Protein AF-A0A443RSX3-F1 (afdb_monomer_lite)

Radius of gyration: 21.15 Å; chains: 1; bounding box: 53×52×60 Å

Sequence (228 aa):
SECESEIKCILSKYRTADGSCNNLHNPRWGKSMECLNRLQKAVYADGYKLPKVAKSRRTLPNVRLISNRLHFQINKYSHVSHMLMQWGQFLDHDISHTPAAQLTGGVIDCCNETNDECYAITIASDDPFYSNFSRKCMTFVRSAPCLTCSMKREQINILTAFIDASNVYGSSENETYVLRKFDGTGMLRSQNNSLLPESIDPENDQCSDLNQNIICFAAGDFRVNVLP

Organism: NCBI:txid299467

Structure (mmCIF, N/CA/C/O backbone):
data_AF-A0A443RSX3-F1
#
_entry.id   AF-A0A443RSX3-F1
#
loop_
_atom_site.group_PDB
_atom_site.id
_atom_site.type_symbol
_atom_site.label_atom_id
_atom_site.label_alt_id
_atom_site.label_comp_id
_atom_site.label_asym_id
_atom_site.label_entity_id
_atom_site.label_seq_id
_atom_site.pdbx_PDB_ins_code
_atom_site.Cartn_x
_atom_site.Cartn_y
_atom_site.Cartn_z
_atom_site.occupancy
_atom_site.B_iso_or_equiv
_atom_site.auth_seq_id
_atom_site.auth_comp_id
_atom_site.auth_asym_id
_atom_site.auth_atom_id
_atom_site.pdbx_PDB_model_num
ATOM 1 N N . SER A 1 1 ? -16.428 22.914 -14.705 1.00 39.22 1 SER A N 1
ATOM 2 C CA . SER A 1 1 ? -15.532 23.126 -13.553 1.00 39.22 1 SER A CA 1
ATOM 3 C C . SER A 1 1 ? -14.573 21.953 -13.503 1.00 39.22 1 SER A C 1
ATOM 5 O O . SER A 1 1 ? -14.841 20.968 -12.826 1.00 39.22 1 SER A O 1
ATOM 7 N N . GLU A 1 2 ? -13.535 22.011 -14.335 1.00 49.91 2 GLU A N 1
ATOM 8 C CA . GLU A 1 2 ? -12.544 20.942 -14.477 1.00 49.91 2 GLU A CA 1
ATOM 9 C C . GLU A 1 2 ? -11.581 20.986 -13.300 1.00 49.91 2 GLU A C 1
ATOM 11 O O . GLU A 1 2 ? -10.897 21.973 -13.055 1.00 49.91 2 GLU A O 1
ATOM 16 N N . CYS A 1 3 ? -11.604 19.912 -12.535 1.00 65.00 3 CYS A N 1
ATOM 17 C CA . CYS A 1 3 ? -10.761 19.672 -11.372 1.00 65.00 3 CYS A CA 1
ATOM 18 C C . CYS A 1 3 ? -9.601 18.730 -11.734 1.00 65.00 3 CYS A C 1
ATOM 20 O O . CYS A 1 3 ? -8.717 18.469 -10.928 1.00 65.00 3 CYS A O 1
ATOM 22 N N . GLU A 1 4 ? -9.613 18.229 -12.969 1.00 71.38 4 GLU A N 1
ATOM 23 C CA . GLU A 1 4 ? -8.678 17.260 -13.506 1.00 71.38 4 GLU A CA 1
ATOM 24 C C . GLU A 1 4 ? -8.177 17.765 -14.852 1.00 71.38 4 GLU A C 1
ATOM 26 O O . GLU A 1 4 ? -8.946 18.279 -15.664 1.00 71.38 4 GLU A O 1
ATOM 31 N N . SER A 1 5 ? -6.877 17.614 -15.087 1.00 77.75 5 SER A N 1
ATOM 32 C CA . SER A 1 5 ? -6.275 17.927 -16.376 1.00 77.75 5 SER A CA 1
ATOM 33 C C . SER A 1 5 ? -6.728 16.937 -17.449 1.00 77.75 5 SER A C 1
ATOM 35 O O . SER A 1 5 ? -6.870 15.736 -17.189 1.00 77.75 5 SER A O 1
ATOM 37 N N . GLU A 1 6 ? -6.909 17.439 -18.668 1.00 85.00 6 GLU A N 1
ATOM 38 C CA . GLU A 1 6 ? -7.141 16.612 -19.850 1.00 85.00 6 GLU A CA 1
ATOM 39 C C . GLU A 1 6 ? -5.921 15.706 -20.110 1.00 85.00 6 GLU A C 1
ATOM 41 O O . GLU A 1 6 ? -4.779 16.175 -20.131 1.00 85.00 6 GLU A O 1
ATOM 46 N N . ILE A 1 7 ? -6.154 14.406 -20.324 1.00 91.88 7 ILE A N 1
ATOM 47 C CA . ILE A 1 7 ? -5.113 13.441 -20.706 1.00 91.88 7 ILE A CA 1
ATOM 48 C C . ILE A 1 7 ? -5.217 13.183 -22.206 1.00 91.88 7 ILE A C 1
ATOM 50 O O . ILE A 1 7 ? -6.221 12.661 -22.690 1.00 91.88 7 ILE A O 1
ATOM 54 N N . LYS A 1 8 ? -4.151 13.507 -22.943 1.00 92.50 8 LYS A N 1
ATOM 55 C CA . LYS A 1 8 ? -4.041 13.198 -24.371 1.00 92.50 8 LYS A CA 1
ATOM 56 C C . LYS A 1 8 ? -3.382 11.842 -24.563 1.00 92.50 8 LYS A C 1
ATOM 58 O O . LYS A 1 8 ? -2.216 11.664 -24.223 1.00 92.50 8 LYS A O 1
ATOM 63 N N . CYS A 1 9 ? -4.122 10.909 -25.150 1.00 95.19 9 CYS A N 1
ATOM 64 C CA . CYS A 1 9 ? -3.620 9.570 -25.415 1.00 95.19 9 CYS A CA 1
ATOM 65 C C . CYS A 1 9 ? -2.887 9.486 -26.748 1.00 95.19 9 CYS A C 1
ATOM 67 O O . CYS A 1 9 ? -3.409 9.875 -27.792 1.00 95.19 9 CYS A O 1
ATOM 69 N N . ILE A 1 10 ? -1.681 8.927 -26.701 1.00 92.19 10 ILE A N 1
ATOM 70 C CA . ILE A 1 10 ? -0.883 8.594 -27.878 1.00 92.19 10 ILE A CA 1
ATOM 71 C C . ILE A 1 10 ? -0.982 7.086 -28.080 1.00 92.19 10 ILE A C 1
ATOM 73 O O . ILE A 1 10 ? -0.754 6.312 -27.151 1.00 92.19 10 ILE A O 1
ATOM 77 N N . LEU A 1 11 ? -1.323 6.661 -29.297 1.00 90.00 11 LEU A N 1
ATOM 78 C CA . LEU A 1 11 ? -1.348 5.242 -29.634 1.00 90.00 11 LEU A CA 1
ATOM 79 C C . LEU A 1 11 ? 0.071 4.672 -29.544 1.00 90.00 11 LEU A C 1
ATOM 81 O O . LEU A 1 11 ? 0.979 5.105 -30.250 1.00 90.00 11 LEU A O 1
ATOM 85 N N . SER A 1 12 ? 0.238 3.681 -28.677 1.00 93.50 12 SER A N 1
ATOM 86 C CA . SER A 1 12 ? 1.486 2.959 -28.457 1.00 93.50 12 SER A CA 1
ATOM 87 C C . SER A 1 12 ? 1.206 1.462 -28.431 1.00 93.50 12 SER A C 1
ATOM 89 O O . SER A 1 12 ? 0.104 1.022 -28.109 1.00 93.50 12 SER A O 1
ATOM 91 N N . LYS A 1 13 ? 2.224 0.665 -28.763 1.00 95.88 13 LYS A N 1
ATOM 92 C CA . LYS A 1 13 ? 2.171 -0.794 -28.614 1.00 95.88 13 LYS A CA 1
ATOM 93 C C . LYS A 1 13 ? 2.191 -1.222 -27.140 1.00 95.88 13 LYS A C 1
ATOM 95 O O . LYS A 1 13 ? 1.709 -2.304 -26.818 1.00 95.88 13 LYS A O 1
ATOM 100 N N . TYR A 1 14 ? 2.787 -0.407 -26.272 1.00 96.12 14 TYR A N 1
ATOM 101 C CA . TYR A 1 14 ? 3.043 -0.739 -24.872 1.00 96.12 14 TYR A CA 1
ATOM 102 C C . TYR A 1 14 ? 2.188 0.110 -23.932 1.00 96.12 14 TYR A C 1
ATOM 104 O O . TYR A 1 14 ? 1.775 1.214 -24.286 1.00 96.12 14 TYR A O 1
ATOM 112 N N . ARG A 1 15 ? 1.942 -0.430 -22.735 1.00 96.81 15 ARG A N 1
ATOM 113 C CA . ARG A 1 15 ? 1.246 0.257 -21.639 1.00 96.81 15 ARG A CA 1
ATOM 114 C C . ARG A 1 15 ? 2.092 1.433 -21.142 1.00 96.81 15 ARG A C 1
ATOM 116 O O . ARG A 1 15 ? 3.318 1.370 -21.224 1.00 96.81 15 ARG A O 1
ATOM 123 N N . THR A 1 16 ? 1.448 2.476 -20.628 1.00 97.62 16 THR A N 1
ATOM 124 C CA . THR A 1 16 ? 2.140 3.509 -19.845 1.00 97.62 16 THR A CA 1
ATOM 125 C C . THR A 1 16 ? 2.458 2.964 -18.454 1.00 97.62 16 THR A C 1
ATOM 127 O O . THR A 1 16 ? 1.748 2.081 -17.968 1.00 97.62 16 THR A O 1
ATOM 130 N N . ALA A 1 17 ? 3.501 3.486 -17.804 1.00 97.88 17 ALA A N 1
ATOM 131 C CA . ALA A 1 17 ? 3.880 3.037 -16.461 1.00 97.88 17 ALA A CA 1
ATOM 132 C C . ALA A 1 17 ? 2.796 3.327 -15.407 1.00 97.88 17 ALA A C 1
ATOM 134 O O . ALA A 1 17 ? 2.644 2.596 -14.439 1.00 97.88 17 ALA A O 1
ATOM 135 N N . ASP A 1 18 ? 2.019 4.391 -15.608 1.00 97.69 18 ASP A N 1
ATOM 136 C CA . ASP A 1 18 ? 0.961 4.813 -14.691 1.00 97.69 18 ASP A CA 1
ATOM 137 C C . ASP A 1 18 ? -0.419 4.224 -15.009 1.00 97.69 18 ASP A C 1
ATOM 139 O O . ASP A 1 18 ? -1.395 4.580 -14.356 1.00 97.69 18 ASP A O 1
ATOM 143 N N . GLY A 1 19 ? -0.541 3.372 -16.032 1.00 97.62 19 GLY A N 1
ATOM 144 C CA . GLY A 1 19 ? -1.810 2.777 -16.460 1.00 97.62 19 GLY A CA 1
ATOM 145 C C . GLY A 1 19 ? -2.773 3.723 -17.196 1.00 97.62 19 GLY A C 1
ATOM 146 O O . GLY A 1 19 ? -3.863 3.296 -17.589 1.00 97.62 19 GLY A O 1
ATOM 147 N N . SER A 1 20 ? -2.407 4.991 -17.415 1.00 96.94 20 SER A N 1
ATOM 148 C CA . SER A 1 20 ? -3.214 5.919 -18.209 1.00 96.94 20 SER A CA 1
ATOM 149 C C . SER A 1 20 ? -3.424 5.436 -19.652 1.00 96.94 20 SER A C 1
ATOM 151 O O . SER A 1 20 ? -2.681 4.623 -20.201 1.00 96.94 20 SER A O 1
ATOM 153 N N . CYS A 1 21 ? -4.492 5.918 -20.290 1.00 96.75 21 CYS A N 1
ATOM 154 C CA . CYS A 1 21 ? -4.808 5.630 -21.694 1.00 96.75 21 CYS A CA 1
ATOM 155 C C . CYS A 1 21 ? -5.054 4.151 -22.046 1.00 96.75 21 CYS A C 1
ATOM 157 O O . CYS A 1 21 ? -5.196 3.824 -23.224 1.00 96.75 21 CYS A O 1
ATOM 159 N N . ASN A 1 22 ? -5.199 3.266 -21.054 1.00 96.88 22 ASN A N 1
ATOM 160 C CA . ASN A 1 22 ? -5.676 1.898 -21.267 1.00 96.88 22 ASN A CA 1
ATOM 161 C C . ASN A 1 22 ? -7.108 1.898 -21.838 1.00 96.88 22 ASN A C 1
ATOM 163 O O . ASN A 1 22 ? -7.409 1.196 -22.803 1.00 96.88 22 ASN A O 1
ATOM 167 N N . ASN A 1 23 ? -7.971 2.769 -21.303 1.00 96.12 23 ASN A N 1
ATOM 168 C CA . ASN A 1 23 ? -9.272 3.079 -21.884 1.00 96.12 23 ASN A CA 1
ATOM 169 C C . ASN A 1 23 ? -9.215 4.426 -22.622 1.00 96.12 23 ASN A C 1
ATOM 171 O O . ASN A 1 23 ? -9.138 5.476 -21.995 1.00 96.12 23 ASN A O 1
ATOM 175 N N . LEU A 1 24 ? -9.304 4.405 -23.955 1.00 94.00 24 LEU A N 1
ATOM 176 C CA . LEU A 1 24 ? -9.188 5.613 -24.787 1.00 94.00 24 LEU A CA 1
ATOM 177 C C . LEU A 1 24 ? -10.330 6.625 -24.590 1.00 94.00 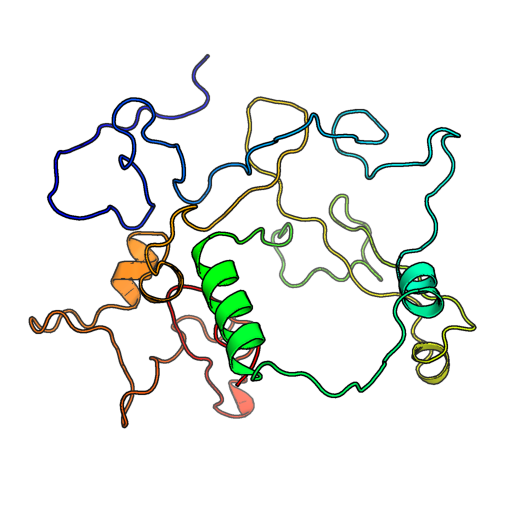24 LEU A C 1
ATOM 179 O O . LEU A 1 24 ? -10.148 7.804 -24.869 1.00 94.00 24 LEU A O 1
ATOM 183 N N . HIS A 1 25 ? -11.497 6.174 -24.119 1.00 93.62 25 HIS A N 1
ATOM 184 C CA . HIS A 1 25 ? -12.636 7.053 -23.833 1.00 93.62 25 HIS A CA 1
ATOM 185 C C . HIS A 1 25 ? -12.560 7.644 -22.423 1.00 93.62 25 HIS A C 1
ATOM 187 O O . HIS A 1 25 ? -13.047 8.744 -22.193 1.00 93.62 25 HIS A O 1
ATOM 193 N N . ASN A 1 26 ? -11.953 6.914 -21.484 1.00 94.25 26 ASN A N 1
ATOM 194 C CA . ASN A 1 26 ? -11.772 7.334 -20.098 1.00 94.25 26 ASN A CA 1
ATOM 195 C C . ASN A 1 26 ? -10.312 7.104 -19.676 1.00 94.25 26 ASN A C 1
ATOM 197 O O . ASN A 1 26 ? -10.028 6.138 -18.963 1.00 94.25 26 ASN A O 1
ATOM 201 N N . PRO A 1 27 ? -9.375 7.975 -20.095 1.00 95.62 27 PRO A N 1
ATOM 202 C CA . PRO A 1 27 ? -7.937 7.737 -19.942 1.00 95.62 27 PRO A CA 1
ATOM 203 C C . PRO A 1 27 ? -7.434 7.549 -18.507 1.00 95.62 27 PRO A C 1
ATOM 205 O O . PRO A 1 27 ? -6.332 7.040 -18.325 1.00 95.62 27 PRO A O 1
ATOM 208 N N . ARG A 1 28 ? -8.212 7.965 -17.500 1.00 94.56 28 ARG A N 1
ATOM 209 C CA . ARG A 1 28 ? -7.890 7.832 -16.069 1.00 94.56 28 ARG A CA 1
ATOM 210 C C . ARG A 1 28 ? -8.335 6.511 -15.449 1.00 94.56 28 ARG A C 1
ATOM 212 O O . ARG A 1 28 ? -7.922 6.188 -14.342 1.00 94.56 28 ARG A O 1
ATOM 219 N N . TRP A 1 29 ? -9.198 5.740 -16.109 1.00 95.81 29 TRP A N 1
ATOM 220 C CA . TRP A 1 29 ? -9.717 4.510 -15.512 1.00 95.81 29 TRP A CA 1
ATOM 221 C C . TRP A 1 29 ? -8.599 3.495 -15.293 1.00 95.81 29 TRP A C 1
ATOM 223 O O . TRP A 1 29 ? -8.025 2.991 -16.251 1.00 95.81 29 TRP A O 1
ATOM 233 N N . GLY A 1 30 ? -8.331 3.193 -14.022 1.00 96.19 30 GLY A N 1
ATOM 234 C CA . GLY A 1 30 ? -7.285 2.265 -13.597 1.00 96.19 30 GLY A CA 1
ATOM 235 C C . GLY A 1 30 ? -5.873 2.851 -13.576 1.00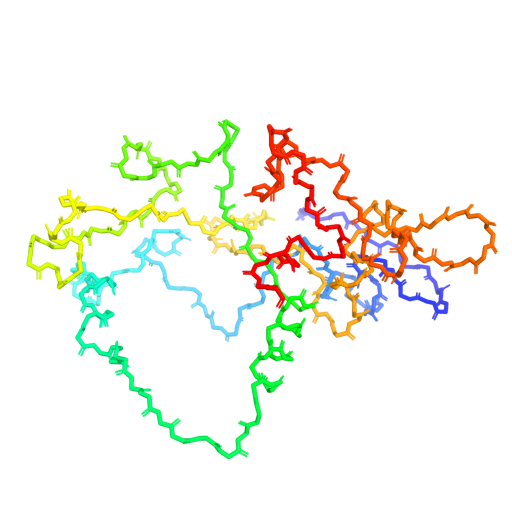 96.19 30 GLY A C 1
ATOM 236 O O . GLY A 1 30 ? -4.929 2.112 -13.304 1.00 96.19 30 GLY A O 1
ATOM 237 N N . LYS A 1 31 ? -5.731 4.156 -13.833 1.00 97.12 31 LYS A N 1
ATOM 238 C CA . LYS A 1 31 ? -4.469 4.877 -13.682 1.00 97.12 31 LYS A CA 1
ATOM 239 C C . LYS A 1 31 ? -4.062 4.924 -12.198 1.00 97.12 31 LYS A C 1
ATOM 241 O O . LYS A 1 31 ? -4.924 5.003 -11.324 1.00 97.12 31 LYS A O 1
ATOM 246 N N . SER A 1 32 ? -2.762 4.910 -11.921 1.00 97.12 32 SER A N 1
ATOM 247 C CA . SER A 1 32 ? -2.214 5.163 -10.589 1.00 97.12 32 SER A CA 1
ATOM 248 C C . SER A 1 32 ? -2.504 6.582 -10.093 1.00 97.12 32 SER A C 1
ATOM 250 O O . SER A 1 32 ? -2.704 7.519 -10.879 1.00 97.12 32 SER A O 1
ATOM 252 N N . MET A 1 33 ? -2.497 6.744 -8.768 1.00 95.12 33 MET A N 1
ATOM 253 C CA . MET A 1 33 ? -2.817 7.995 -8.067 1.00 95.12 33 MET A CA 1
ATOM 254 C C . MET A 1 33 ? -4.261 8.476 -8.288 1.00 95.12 33 MET A C 1
ATOM 256 O O . MET A 1 33 ? -4.542 9.670 -8.200 1.00 95.12 33 MET A O 1
ATOM 260 N N . GLU A 1 34 ? -5.180 7.548 -8.553 1.00 94.31 34 GLU A N 1
ATOM 261 C CA . GLU A 1 34 ? -6.612 7.813 -8.705 1.00 94.31 34 GLU A CA 1
ATOM 262 C C . GLU A 1 34 ? -7.397 7.318 -7.485 1.00 94.31 34 GLU A C 1
ATOM 264 O O . GLU A 1 34 ? -6.932 6.501 -6.684 1.00 94.31 34 GLU A O 1
ATOM 269 N N . CYS A 1 35 ? -8.618 7.815 -7.310 1.00 94.81 35 CYS A N 1
ATOM 270 C CA . CYS A 1 35 ? -9.453 7.388 -6.193 1.00 94.81 35 CYS A CA 1
ATOM 271 C C . CYS A 1 35 ? -9.961 5.954 -6.383 1.00 94.81 35 CYS A C 1
ATOM 273 O O . CYS A 1 35 ? -10.336 5.546 -7.483 1.00 94.81 35 CYS A O 1
ATOM 275 N N . LEU A 1 36 ? -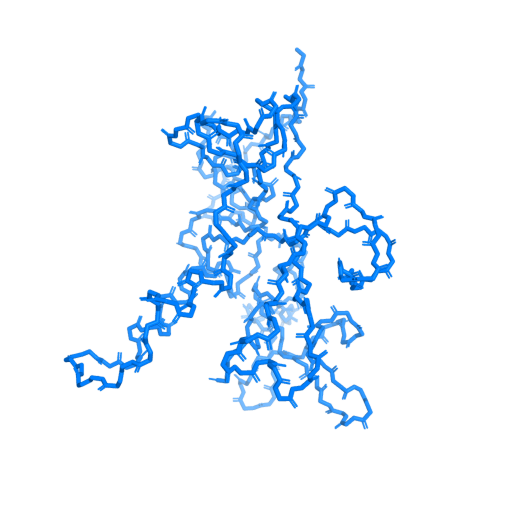10.069 5.207 -5.284 1.00 95.81 36 LEU A N 1
ATOM 276 C CA . LEU A 1 36 ? -10.722 3.902 -5.296 1.00 95.81 36 LEU A CA 1
ATOM 277 C C . LEU A 1 36 ? -12.187 4.022 -5.733 1.00 95.81 36 LEU A C 1
ATOM 279 O O . LEU A 1 36 ? -12.949 4.852 -5.232 1.00 95.81 36 LEU A O 1
ATOM 283 N N . ASN A 1 37 ? -12.604 3.117 -6.619 1.00 93.50 37 ASN A N 1
ATOM 284 C CA . ASN A 1 37 ? -13.991 3.036 -7.055 1.00 93.50 37 ASN A CA 1
ATOM 285 C C . ASN A 1 37 ? -14.912 2.580 -5.919 1.00 93.50 37 ASN A C 1
ATOM 287 O O . ASN A 1 37 ? -14.651 1.610 -5.204 1.00 93.50 37 ASN A O 1
ATOM 291 N N . ARG A 1 38 ? -16.067 3.239 -5.804 1.00 93.25 38 ARG A N 1
ATOM 292 C CA . ARG A 1 38 ? -17.118 2.853 -4.863 1.00 93.25 38 ARG A CA 1
ATOM 293 C C . ARG A 1 38 ? -18.199 2.025 -5.541 1.00 93.25 38 ARG A C 1
ATOM 295 O O . ARG A 1 38 ? -19.011 2.553 -6.289 1.00 93.25 38 ARG A O 1
ATOM 302 N N . LEU A 1 39 ? -18.295 0.750 -5.164 1.00 95.94 39 LEU A N 1
ATOM 303 C CA . LEU A 1 39 ? -19.443 -0.099 -5.522 1.00 95.94 39 LEU A CA 1
ATOM 304 C C . LEU A 1 39 ? -20.717 0.274 -4.742 1.00 95.94 39 LEU A C 1
ATOM 306 O O . LEU A 1 39 ? -21.829 -0.042 -5.156 1.00 95.94 39 LEU A O 1
ATOM 310 N N . GLN A 1 40 ? -20.558 0.935 -3.591 1.00 95.50 40 GLN A N 1
ATOM 311 C CA . GLN A 1 40 ? -21.635 1.414 -2.725 1.00 95.50 40 GLN A CA 1
ATOM 312 C C . GLN A 1 40 ? -21.275 2.777 -2.127 1.00 95.50 40 GLN A C 1
ATOM 314 O O . GLN A 1 40 ? -20.102 3.090 -1.913 1.00 95.50 40 GLN A O 1
ATOM 319 N N . LYS A 1 41 ? -22.290 3.588 -1.806 1.00 93.94 41 LYS A N 1
ATOM 320 C CA . LYS A 1 41 ? -22.088 4.914 -1.196 1.00 93.94 41 LYS A CA 1
ATOM 321 C C . LYS A 1 41 ? -21.341 4.789 0.139 1.00 93.94 41 LYS A C 1
ATOM 323 O O . LYS A 1 41 ? -21.735 3.997 0.992 1.00 93.94 41 LYS A O 1
ATOM 328 N N . ALA A 1 42 ? -20.322 5.626 0.359 1.00 93.62 42 ALA A N 1
ATOM 329 C CA . ALA A 1 42 ? -19.616 5.656 1.644 1.00 93.62 42 ALA A CA 1
ATOM 330 C C . ALA A 1 42 ? -20.550 6.012 2.809 1.00 93.62 42 ALA A C 1
ATOM 332 O O . ALA A 1 42 ? -21.441 6.858 2.660 1.00 93.62 42 ALA A O 1
ATOM 333 N N . VAL A 1 43 ? -20.280 5.424 3.974 1.00 94.62 43 VAL A N 1
ATOM 334 C CA . VAL A 1 43 ? -21.020 5.654 5.218 1.00 94.62 43 VAL A CA 1
ATOM 335 C C . VAL A 1 43 ? -20.057 6.182 6.277 1.00 94.62 43 VAL A C 1
ATOM 337 O O . VAL A 1 43 ? -19.310 5.415 6.879 1.00 94.62 43 VAL A O 1
ATOM 340 N N . TYR A 1 44 ? -20.116 7.490 6.507 1.00 95.31 44 TYR A N 1
ATOM 341 C CA . TYR A 1 44 ? -19.384 8.207 7.553 1.00 95.31 44 TYR A CA 1
ATOM 342 C C . TYR A 1 44 ? -20.368 8.744 8.598 1.00 95.31 44 TYR A C 1
ATOM 344 O O . TYR A 1 44 ? -21.542 8.949 8.283 1.00 95.31 44 TYR A O 1
ATOM 352 N N . ALA A 1 45 ? -19.919 8.953 9.837 1.00 95.50 45 ALA A N 1
ATOM 353 C CA . ALA A 1 45 ? -20.787 9.398 10.933 1.00 95.50 45 ALA A CA 1
ATOM 354 C C . ALA A 1 45 ? -21.396 10.789 10.693 1.00 95.50 45 ALA A C 1
ATOM 356 O O . ALA A 1 45 ? -22.550 11.024 11.042 1.00 95.50 45 ALA A O 1
ATOM 357 N N . ASP A 1 46 ? -20.634 11.677 10.060 1.00 93.81 46 ASP A N 1
ATOM 358 C CA . ASP A 1 46 ? -21.041 13.017 9.627 1.00 93.81 46 ASP A CA 1
ATOM 359 C C . ASP A 1 46 ? -21.541 13.050 8.171 1.00 93.81 46 ASP A C 1
ATOM 361 O O . ASP A 1 46 ? -21.948 14.097 7.682 1.00 93.81 46 ASP A O 1
ATOM 365 N N . GLY A 1 47 ? -21.498 11.918 7.461 1.00 93.06 47 GLY A N 1
ATOM 366 C CA . GLY A 1 47 ? -21.778 11.830 6.026 1.00 93.06 47 GLY A CA 1
ATOM 367 C C . GLY A 1 47 ? -20.610 12.223 5.110 1.00 93.06 47 GLY A C 1
ATOM 368 O O . GLY A 1 47 ? -20.691 11.956 3.908 1.00 93.06 47 GLY A O 1
ATOM 369 N N . TYR A 1 48 ? -19.514 12.759 5.660 1.00 93.00 48 TYR A N 1
ATOM 370 C CA . TYR A 1 48 ? -18.394 13.321 4.900 1.00 93.00 48 TYR A CA 1
ATOM 371 C C . TYR A 1 48 ? -17.087 12.568 5.124 1.00 93.00 48 TYR A C 1
ATOM 373 O O . TYR A 1 48 ? -16.536 12.034 4.162 1.00 93.00 48 TYR A O 1
ATOM 381 N N . LYS A 1 49 ? -16.581 12.515 6.362 1.00 93.38 49 LYS A N 1
ATOM 382 C CA . LYS A 1 49 ? -15.239 11.987 6.643 1.00 93.38 49 LYS A CA 1
ATOM 383 C C . LYS A 1 49 ? -15.088 11.273 7.980 1.00 93.38 49 LYS A C 1
ATOM 385 O O . LYS A 1 49 ? -14.131 10.515 8.114 1.00 93.38 49 LYS A O 1
ATOM 390 N N . LEU A 1 50 ? -15.944 11.496 8.976 1.00 94.19 50 LEU A N 1
ATOM 391 C CA . LEU A 1 50 ? -15.736 10.915 10.306 1.00 94.19 50 LEU A CA 1
ATOM 392 C C . LEU A 1 50 ? -16.006 9.401 10.307 1.00 94.19 50 LEU A C 1
ATOM 394 O O . LEU A 1 50 ? -17.031 8.976 9.762 1.00 94.19 50 LEU A O 1
ATOM 398 N N . PRO A 1 51 ? -15.136 8.577 10.928 1.00 93.19 51 PRO A N 1
ATOM 399 C CA . PRO A 1 51 ? -15.336 7.134 11.026 1.00 93.19 51 PRO A CA 1
ATOM 400 C C . PRO A 1 51 ? -16.743 6.761 11.498 1.00 93.19 51 PRO A C 1
ATOM 402 O O . PRO A 1 51 ? -17.355 7.441 12.320 1.00 93.19 51 PRO A O 1
ATOM 405 N N . LYS A 1 52 ? -17.274 5.678 10.933 1.00 94.69 52 LYS A N 1
ATOM 406 C CA . LYS A 1 52 ? -18.660 5.251 11.130 1.00 94.69 52 LYS A CA 1
ATOM 407 C C . LYS A 1 52 ? -18.978 4.971 12.605 1.00 94.69 52 LYS A C 1
ATOM 409 O O . LYS A 1 52 ? -18.197 4.351 13.318 1.00 94.69 52 LYS A O 1
ATOM 414 N N . VAL A 1 53 ? -20.197 5.325 13.008 1.00 96.12 53 VAL A N 1
ATOM 415 C CA . VAL A 1 53 ? -20.802 4.956 14.299 1.00 96.12 53 VAL A CA 1
ATOM 416 C C . VAL A 1 53 ? -21.959 3.967 14.111 1.00 96.12 53 VAL A C 1
ATOM 418 O O . VAL A 1 53 ? -22.420 3.720 12.990 1.00 96.12 53 VAL A O 1
ATOM 421 N N . ALA A 1 54 ? -22.444 3.376 15.204 1.00 95.50 54 ALA A N 1
ATOM 422 C CA . ALA A 1 54 ? -23.631 2.526 15.172 1.00 95.50 54 ALA A CA 1
ATOM 423 C C . ALA A 1 54 ? -24.879 3.320 14.735 1.00 95.50 54 ALA A C 1
ATOM 425 O O . ALA A 1 54 ? -24.943 4.538 14.896 1.00 95.50 54 ALA A O 1
ATOM 426 N N . LYS A 1 55 ? -25.932 2.632 14.262 1.00 92.69 55 LYS A N 1
ATOM 427 C CA . LYS A 1 55 ? -27.226 3.280 13.941 1.00 92.69 55 LYS A CA 1
ATOM 428 C C . LYS A 1 55 ? -27.823 4.032 15.141 1.00 92.69 55 LYS A C 1
ATOM 430 O O . LYS A 1 55 ? -28.485 5.045 14.962 1.00 92.69 55 LYS A O 1
ATOM 435 N N . SER A 1 56 ? -27.537 3.566 16.358 1.00 94.88 56 SER A N 1
ATOM 436 C CA . SER A 1 56 ? -27.901 4.213 17.626 1.00 94.88 56 SER A CA 1
ATOM 437 C C . SER A 1 56 ? -27.051 5.443 17.976 1.00 94.88 56 SER A C 1
ATOM 439 O O . SER A 1 56 ? -27.220 5.999 19.056 1.00 94.88 56 SER A O 1
ATOM 441 N N . ARG A 1 57 ? -26.114 5.843 17.103 1.00 91.50 57 ARG A N 1
ATOM 442 C CA . ARG A 1 57 ? -25.095 6.889 17.309 1.00 91.50 57 ARG A CA 1
ATOM 443 C C . ARG A 1 57 ? -24.087 6.616 18.431 1.00 91.50 57 ARG A C 1
ATOM 445 O O . ARG A 1 57 ? -23.321 7.500 18.792 1.00 91.50 57 ARG A O 1
ATOM 452 N N . ARG A 1 58 ? -24.048 5.389 18.957 1.00 95.12 58 ARG A N 1
ATOM 453 C CA . ARG A 1 58 ? -23.011 4.945 19.900 1.00 95.12 58 ARG A CA 1
ATOM 454 C C . ARG A 1 58 ? -21.737 4.533 19.162 1.00 95.12 58 ARG A C 1
ATOM 456 O O . ARG A 1 58 ? -21.779 4.199 17.973 1.00 95.12 58 ARG A O 1
ATOM 463 N N . THR A 1 59 ? -20.619 4.529 19.882 1.00 93.19 59 THR A N 1
ATOM 464 C CA . THR A 1 59 ? -19.342 4.003 19.391 1.00 93.19 59 THR A CA 1
ATOM 465 C C . THR A 1 59 ? -19.482 2.537 18.977 1.00 93.19 59 THR A C 1
ATOM 467 O O . THR A 1 59 ? -20.251 1.772 19.566 1.00 93.19 59 THR A O 1
ATOM 470 N N . LEU A 1 60 ? -18.770 2.150 17.916 1.00 95.75 60 LEU A N 1
ATOM 471 C CA . LEU A 1 60 ? -18.661 0.746 17.526 1.00 95.75 60 LEU A CA 1
ATOM 472 C C . LEU A 1 60 ? -17.758 -0.002 18.521 1.00 95.75 60 LEU A C 1
ATOM 474 O O . LEU A 1 60 ? -16.919 0.634 19.167 1.00 95.75 60 LEU A O 1
ATOM 478 N N . PRO A 1 61 ? -17.908 -1.333 18.660 1.00 95.44 61 PRO A N 1
ATOM 479 C CA . PRO A 1 61 ? -17.014 -2.108 19.507 1.00 95.44 61 PRO A CA 1
ATOM 480 C C . PRO A 1 61 ? -15.559 -1.920 19.075 1.00 95.44 61 PRO A C 1
ATOM 482 O O . PRO A 1 61 ? -15.254 -1.845 17.884 1.00 95.44 61 PRO A O 1
ATOM 485 N N . ASN A 1 62 ? -14.666 -1.849 20.058 1.00 95.81 62 ASN A N 1
ATOM 486 C CA . ASN A 1 62 ? -13.238 -1.700 19.821 1.00 95.81 62 ASN A CA 1
ATOM 487 C C . ASN A 1 62 ? -12.700 -2.866 18.959 1.00 95.81 62 ASN A C 1
ATOM 489 O O . ASN A 1 62 ? -13.005 -4.033 19.211 1.00 95.81 62 ASN A O 1
ATOM 493 N N . VAL A 1 63 ? -11.881 -2.554 17.949 1.00 96.50 63 VAL A N 1
ATOM 494 C CA . VAL A 1 63 ? -11.386 -3.546 16.975 1.00 96.50 63 VAL A CA 1
ATOM 495 C C . VAL A 1 63 ? -10.426 -4.573 17.584 1.00 96.50 63 VAL A C 1
ATOM 497 O O . VAL A 1 63 ? -10.440 -5.731 17.169 1.00 96.50 63 VAL A O 1
ATOM 500 N N . ARG A 1 64 ? -9.648 -4.204 18.612 1.00 96.69 64 ARG A N 1
ATOM 501 C CA . ARG A 1 64 ? -8.790 -5.140 19.354 1.00 96.69 64 ARG A CA 1
ATOM 502 C C . ARG A 1 64 ? -9.626 -6.117 20.177 1.00 96.69 64 ARG A C 1
ATOM 504 O O . ARG A 1 64 ? -9.348 -7.313 20.158 1.00 96.69 64 ARG A O 1
ATOM 511 N N . LEU A 1 65 ? -10.700 -5.643 20.812 1.00 95.31 65 LEU A N 1
ATOM 512 C CA . LEU A 1 65 ? -11.657 -6.519 21.493 1.00 95.31 65 LEU A CA 1
ATOM 513 C C . LEU A 1 65 ? -12.294 -7.518 20.516 1.00 95.31 65 LEU A C 1
ATOM 515 O O . LEU A 1 65 ? -12.355 -8.707 20.822 1.00 95.31 65 LEU A O 1
ATOM 519 N N . ILE A 1 66 ? -12.730 -7.056 19.338 1.00 96.06 66 ILE A N 1
ATOM 520 C CA . ILE A 1 66 ? -13.262 -7.938 18.287 1.00 96.06 66 ILE A CA 1
ATOM 521 C C . ILE A 1 66 ? -12.207 -8.976 17.883 1.00 96.06 66 ILE A C 1
ATOM 523 O O . ILE A 1 66 ? -12.516 -10.166 17.848 1.00 96.06 66 ILE A O 1
ATOM 527 N N . SER A 1 67 ? -10.962 -8.551 17.641 1.00 95.81 67 SER A N 1
ATOM 528 C CA . SER A 1 67 ? -9.860 -9.453 17.294 1.00 95.81 67 SER A CA 1
ATOM 529 C C . SER A 1 67 ? -9.660 -10.543 18.345 1.00 95.81 67 SER A C 1
ATOM 531 O O . SER A 1 67 ? -9.597 -11.715 17.996 1.00 95.81 67 SER A O 1
ATOM 533 N N . ASN A 1 68 ? -9.627 -10.177 19.626 1.00 93.94 68 ASN A N 1
ATOM 534 C CA . ASN A 1 68 ? -9.416 -11.126 20.721 1.00 93.94 68 ASN A CA 1
ATOM 535 C C . ASN A 1 68 ? -10.575 -12.119 20.890 1.00 93.94 68 ASN A C 1
ATOM 537 O O . ASN A 1 68 ? -10.374 -13.219 21.399 1.00 93.94 68 ASN A O 1
ATOM 541 N N . ARG A 1 69 ? -11.800 -11.727 20.520 1.00 93.81 69 ARG A N 1
ATOM 542 C CA . ARG A 1 69 ? -13.007 -12.538 20.740 1.00 93.81 69 ARG A CA 1
ATOM 543 C C . ARG A 1 69 ? -13.415 -13.374 19.533 1.00 93.81 69 ARG A C 1
ATOM 545 O O . ARG A 1 69 ? -14.084 -14.380 19.738 1.00 93.81 69 ARG A O 1
ATOM 552 N N . LEU A 1 70 ? -13.072 -12.953 18.314 1.00 95.00 70 LEU A N 1
ATOM 553 C CA . LEU A 1 70 ? -13.547 -13.587 17.078 1.00 95.00 70 LEU A CA 1
ATOM 554 C C . LEU A 1 70 ? -12.429 -14.162 16.196 1.00 95.00 70 LEU A C 1
ATOM 556 O O . LEU A 1 70 ? -12.700 -15.083 15.429 1.00 95.00 70 LEU A O 1
ATOM 560 N N . HIS A 1 71 ? -11.189 -13.666 16.288 1.00 92.12 71 HIS A N 1
ATOM 561 C CA . HIS A 1 71 ? -10.069 -14.157 15.476 1.00 92.12 71 HIS A CA 1
ATOM 562 C C . HIS A 1 71 ? -9.174 -15.098 16.286 1.00 92.12 71 HIS A C 1
ATOM 564 O O . HIS A 1 71 ? -8.137 -14.708 16.821 1.00 92.12 71 HIS A O 1
ATOM 570 N N . PHE A 1 72 ? -9.586 -16.361 16.376 1.00 85.81 72 PHE A N 1
ATOM 571 C CA . PHE A 1 72 ? -8.816 -17.395 17.063 1.00 85.81 72 PHE A CA 1
ATOM 572 C C . PHE A 1 72 ? -7.626 -17.857 16.221 1.00 85.81 72 PHE A C 1
ATOM 574 O O . PHE A 1 72 ? -7.752 -18.093 15.019 1.00 85.81 72 PHE A O 1
ATOM 581 N N . GLN A 1 73 ? -6.480 -18.057 16.869 1.00 83.56 73 GLN A N 1
ATOM 582 C CA . GLN A 1 73 ? -5.341 -18.721 16.247 1.00 83.56 73 GLN A CA 1
ATOM 583 C C . GLN A 1 73 ? -5.616 -20.221 16.192 1.00 83.56 73 GLN A C 1
ATOM 585 O O . GLN A 1 73 ? -5.595 -20.904 17.214 1.00 83.56 73 GLN A O 1
ATOM 590 N N . ILE A 1 74 ? -5.903 -20.732 14.996 1.00 86.75 74 ILE A N 1
ATOM 591 C CA . ILE A 1 74 ? -6.116 -22.161 14.785 1.00 86.75 74 ILE A CA 1
ATOM 592 C C . ILE A 1 74 ? -5.111 -22.648 13.757 1.00 86.75 74 ILE A C 1
ATOM 594 O O . ILE A 1 74 ? -5.123 -22.209 12.610 1.00 86.75 74 ILE A O 1
ATOM 598 N N . ASN A 1 75 ? -4.268 -23.590 14.164 1.00 86.50 75 ASN A N 1
ATOM 599 C CA . ASN A 1 75 ? -3.421 -24.315 13.235 1.00 86.50 75 ASN A CA 1
ATOM 600 C C . ASN A 1 75 ? -4.224 -25.495 12.671 1.00 86.50 75 ASN A C 1
ATOM 602 O O . ASN A 1 75 ? -4.605 -26.400 13.416 1.00 86.50 75 ASN A O 1
ATOM 606 N N . LYS A 1 76 ? -4.544 -25.453 11.376 1.00 86.75 76 LYS A N 1
ATOM 607 C CA . LYS A 1 76 ? -5.279 -26.514 10.680 1.00 86.75 76 LYS A CA 1
ATOM 608 C C . LYS A 1 76 ? -4.500 -26.967 9.460 1.00 86.75 76 LYS A C 1
ATOM 610 O O . LYS A 1 76 ? -3.901 -26.152 8.763 1.00 86.75 76 LYS A O 1
ATOM 615 N N . TYR A 1 77 ? -4.580 -28.264 9.179 1.00 89.50 77 TYR A N 1
ATOM 616 C CA . TYR A 1 77 ? -4.095 -28.807 7.920 1.00 89.50 77 TYR A CA 1
ATOM 617 C C . TYR A 1 77 ? -4.833 -28.158 6.744 1.00 89.50 77 TYR A C 1
ATOM 619 O O . TYR A 1 77 ? -6.045 -27.935 6.807 1.00 89.50 77 TYR A O 1
ATOM 627 N N . SER A 1 78 ? -4.093 -27.869 5.679 1.00 90.75 78 SER A N 1
ATOM 628 C CA . SER A 1 78 ? -4.604 -27.248 4.465 1.00 90.75 78 SER A CA 1
ATOM 629 C C . SER A 1 78 ? -4.237 -28.097 3.254 1.00 90.75 78 SER A C 1
ATOM 631 O O . SER A 1 78 ? -3.135 -28.634 3.180 1.00 90.75 78 SER A O 1
ATOM 633 N N . HIS A 1 79 ? -5.152 -28.193 2.289 1.00 95.44 79 HIS A N 1
ATOM 634 C CA . HIS A 1 79 ? -4.919 -28.878 1.012 1.00 95.44 79 HIS A CA 1
ATOM 635 C C . HIS A 1 79 ? -4.233 -27.987 -0.035 1.00 95.44 79 HIS A C 1
ATOM 637 O O . HIS A 1 79 ? -4.062 -28.401 -1.178 1.00 95.44 79 HIS A O 1
ATOM 643 N N . VAL A 1 80 ? -3.860 -26.760 0.336 1.00 96.00 80 VAL A N 1
ATOM 644 C CA . VAL A 1 80 ? -3.156 -25.813 -0.534 1.00 96.00 80 VAL A CA 1
ATOM 645 C C . VAL A 1 80 ? -1.778 -25.499 0.029 1.00 96.00 80 VAL A C 1
ATOM 647 O O . VAL A 1 80 ? -1.577 -25.470 1.245 1.00 96.00 80 VAL A O 1
ATOM 650 N N . SER A 1 81 ? -0.822 -25.263 -0.867 1.00 96.00 81 SER A N 1
ATOM 651 C CA . SER A 1 81 ? 0.524 -24.850 -0.487 1.00 96.00 81 SER A CA 1
ATOM 652 C C . SER A 1 81 ? 0.537 -23.397 -0.013 1.00 96.00 81 SER A C 1
ATOM 654 O O . SER A 1 81 ? -0.348 -22.600 -0.332 1.00 96.00 81 SER A O 1
ATOM 656 N N . HIS A 1 82 ? 1.592 -23.027 0.712 1.00 94.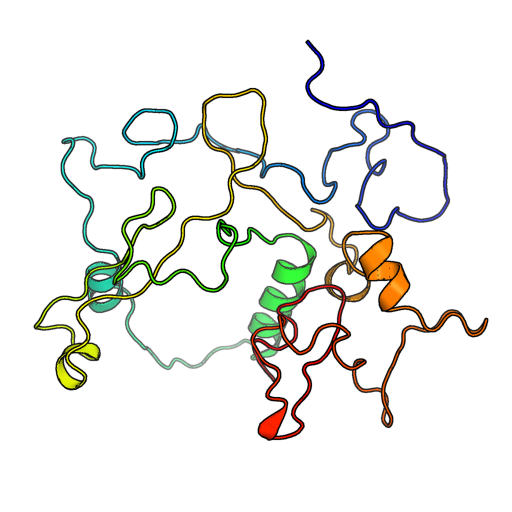75 82 HIS A N 1
ATOM 657 C CA . HIS A 1 82 ? 1.804 -21.646 1.148 1.00 94.75 82 HIS A CA 1
ATOM 658 C C . HIS A 1 82 ? 1.931 -20.660 -0.029 1.00 94.75 82 HIS A C 1
ATOM 660 O O . HIS A 1 82 ? 1.614 -19.483 0.113 1.00 94.75 82 HIS A O 1
ATOM 666 N N . MET A 1 83 ? 2.296 -21.162 -1.215 1.00 97.06 83 MET A N 1
ATOM 667 C CA . MET A 1 83 ? 2.359 -20.378 -2.449 1.00 97.06 83 MET A CA 1
ATOM 668 C C . MET A 1 83 ? 1.019 -19.721 -2.797 1.00 97.06 83 MET A C 1
ATOM 670 O O . MET A 1 83 ? 1.018 -18.632 -3.354 1.00 97.06 83 MET A O 1
ATOM 674 N N . LEU A 1 84 ? -0.125 -20.322 -2.440 1.00 97.56 84 LEU A N 1
ATOM 675 C CA . LEU A 1 84 ? -1.421 -19.678 -2.679 1.00 97.56 84 LEU A CA 1
ATOM 676 C C . LEU A 1 84 ? -1.553 -18.360 -1.901 1.00 97.56 84 LEU A C 1
ATOM 678 O O . LEU A 1 84 ? -2.047 -17.376 -2.443 1.00 97.56 84 LEU A O 1
ATOM 682 N N . MET A 1 85 ? -1.102 -18.342 -0.643 1.00 96.50 85 MET A N 1
ATOM 683 C CA . MET A 1 85 ? -1.094 -17.132 0.182 1.00 96.50 85 MET A CA 1
ATOM 684 C C . MET A 1 85 ? -0.123 -16.104 -0.404 1.00 96.50 85 MET A C 1
ATOM 686 O O . MET A 1 85 ? -0.521 -14.966 -0.650 1.00 96.50 85 MET A O 1
ATOM 690 N N . GLN A 1 86 ? 1.108 -16.533 -0.710 1.00 97.75 86 GLN A N 1
ATOM 691 C CA . GLN A 1 86 ? 2.146 -15.642 -1.227 1.00 97.75 86 GLN A CA 1
ATOM 692 C C . GLN A 1 86 ? 1.764 -15.023 -2.576 1.00 97.75 86 GLN A C 1
ATOM 694 O O . GLN A 1 86 ? 1.957 -13.829 -2.785 1.00 97.75 86 GLN A O 1
ATOM 699 N N . TRP A 1 87 ? 1.165 -15.805 -3.479 1.00 98.25 87 TRP A N 1
ATOM 700 C CA . TRP A 1 87 ? 0.674 -15.305 -4.762 1.00 98.25 87 TRP A CA 1
ATOM 701 C C . TRP A 1 87 ? -0.485 -14.320 -4.592 1.00 98.25 87 TRP A C 1
ATOM 703 O O . TRP A 1 87 ? -0.563 -13.333 -5.317 1.00 98.25 87 TRP A O 1
ATOM 713 N N . GLY A 1 88 ? -1.363 -14.557 -3.612 1.00 98.31 88 GLY A N 1
ATOM 714 C CA . GLY A 1 88 ? -2.419 -13.613 -3.252 1.00 98.31 88 GLY A CA 1
ATOM 715 C C . GLY A 1 88 ? -1.858 -12.253 -2.836 1.00 98.31 88 GLY A C 1
ATOM 716 O O . GLY A 1 88 ? -2.331 -11.234 -3.328 1.00 98.31 88 GLY A O 1
ATOM 717 N N . GLN A 1 89 ? -0.820 -12.237 -1.995 1.00 98.06 89 GLN A N 1
ATOM 718 C CA . GLN A 1 89 ? -0.129 -11.002 -1.611 1.00 98.06 89 GLN A CA 1
ATOM 719 C C . GLN A 1 89 ? 0.596 -10.356 -2.799 1.00 98.06 89 GLN A C 1
ATOM 721 O O . GLN A 1 89 ? 0.473 -9.154 -3.008 1.00 98.06 89 GLN A O 1
ATOM 726 N N . PHE A 1 90 ? 1.310 -11.146 -3.605 1.00 98.19 90 PHE A N 1
ATOM 727 C CA . PHE A 1 90 ? 2.010 -10.646 -4.789 1.00 98.19 90 PHE A CA 1
ATOM 728 C C . PHE A 1 90 ? 1.048 -9.945 -5.759 1.00 98.19 90 PHE A C 1
ATOM 730 O O . PHE A 1 90 ? 1.361 -8.865 -6.249 1.00 98.19 90 PHE A O 1
ATOM 737 N N . LEU A 1 91 ? -0.136 -10.525 -5.986 1.00 98.50 91 LEU A N 1
ATOM 738 C CA . LEU A 1 91 ? -1.171 -9.944 -6.840 1.00 98.50 91 LEU A CA 1
ATOM 739 C C . LEU A 1 91 ? -1.875 -8.741 -6.196 1.00 98.50 91 LEU A C 1
ATOM 741 O O . LEU A 1 91 ? -2.166 -7.778 -6.896 1.00 98.50 91 LEU A O 1
ATOM 745 N N . ASP A 1 92 ? -2.139 -8.765 -4.885 1.00 98.31 92 ASP A N 1
ATOM 746 C CA . ASP A 1 92 ? -2.662 -7.596 -4.153 1.00 98.31 92 ASP A CA 1
ATOM 747 C C . ASP A 1 92 ? -1.755 -6.375 -4.349 1.00 98.31 92 ASP A C 1
ATOM 749 O O . ASP A 1 92 ? -2.233 -5.273 -4.633 1.00 98.31 92 ASP A O 1
ATOM 753 N N . HIS A 1 93 ? -0.442 -6.606 -4.291 1.00 98.31 93 HIS A N 1
ATOM 754 C CA . HIS A 1 93 ? 0.570 -5.580 -4.500 1.00 98.31 93 HIS A CA 1
ATOM 755 C C . HIS A 1 93 ? 0.668 -5.086 -5.948 1.00 98.31 93 HIS A C 1
ATOM 757 O O . HIS A 1 93 ? 1.342 -4.093 -6.171 1.00 98.31 93 HIS A O 1
ATOM 763 N N . ASP A 1 94 ? 0.023 -5.742 -6.915 1.00 98.69 94 ASP A N 1
ATOM 764 C CA . ASP A 1 94 ? -0.033 -5.287 -8.312 1.00 98.69 94 ASP A CA 1
ATOM 765 C C . ASP A 1 94 ? -1.245 -4.380 -8.580 1.00 98.69 94 ASP A C 1
ATOM 767 O O . ASP A 1 94 ? -1.222 -3.557 -9.481 1.00 98.69 94 ASP A O 1
ATOM 771 N N . ILE A 1 95 ? -2.322 -4.525 -7.800 1.00 97.94 95 ILE A N 1
ATOM 772 C CA . ILE A 1 95 ? -3.620 -3.911 -8.130 1.00 97.94 95 ILE A CA 1
ATOM 773 C C . ILE A 1 95 ? -4.041 -2.804 -7.169 1.00 97.94 95 ILE A C 1
ATOM 775 O O . ILE A 1 95 ? -4.916 -1.994 -7.500 1.00 97.94 95 ILE A O 1
ATOM 779 N N . SER A 1 96 ? -3.512 -2.792 -5.939 1.00 96.81 96 SER A N 1
ATOM 780 C CA . SER A 1 96 ? -3.921 -1.789 -4.964 1.00 96.81 96 SER A CA 1
ATOM 781 C C . SER A 1 96 ? -2.897 -1.476 -3.879 1.00 96.81 96 SER A C 1
ATOM 783 O O . SER A 1 96 ? -2.279 -2.347 -3.260 1.00 96.81 96 SER A O 1
ATOM 785 N N . HIS A 1 97 ? -2.783 -0.185 -3.592 1.00 96.38 97 HIS A N 1
ATOM 786 C CA . HIS A 1 97 ? -2.171 0.317 -2.380 1.00 96.38 97 HIS A CA 1
ATOM 787 C C . HIS A 1 97 ? -2.809 1.637 -1.958 1.00 96.38 97 HIS A C 1
ATOM 789 O O . HIS A 1 97 ? -2.802 2.619 -2.699 1.00 96.38 97 HIS A O 1
ATOM 795 N N . THR A 1 98 ? -3.305 1.685 -0.726 1.00 96.00 98 THR A N 1
ATOM 796 C CA . THR A 1 98 ? -3.749 2.930 -0.104 1.00 96.00 98 THR A CA 1
ATOM 797 C C . THR A 1 98 ? -2.810 3.260 1.051 1.00 96.00 98 THR A C 1
ATOM 799 O O . THR A 1 98 ? -2.919 2.629 2.108 1.00 96.00 98 THR A O 1
ATOM 802 N N . PRO A 1 99 ? -1.914 4.248 0.889 1.00 92.88 99 PRO A N 1
ATOM 803 C CA . PRO A 1 99 ? -0.969 4.602 1.932 1.00 92.88 99 PRO A CA 1
ATOM 804 C C . PRO A 1 99 ? -1.697 5.202 3.136 1.00 92.88 99 PRO A C 1
ATOM 806 O O . PRO A 1 99 ? -2.824 5.702 3.036 1.00 92.88 99 PRO A O 1
ATOM 809 N N . ALA A 1 100 ? -1.043 5.181 4.295 1.00 92.00 100 ALA A N 1
ATOM 810 C CA . ALA A 1 100 ? -1.471 5.991 5.427 1.00 92.00 100 ALA A CA 1
ATOM 811 C C . ALA A 1 100 ? -1.386 7.483 5.064 1.00 92.00 100 ALA A C 1
ATOM 813 O O . ALA A 1 100 ? -0.539 7.895 4.274 1.00 92.00 100 ALA A O 1
ATOM 814 N N . ALA A 1 101 ? -2.271 8.303 5.629 1.00 90.62 101 ALA A N 1
ATOM 815 C CA . ALA A 1 101 ? -2.194 9.746 5.489 1.00 90.62 101 ALA A CA 1
ATOM 816 C C . ALA A 1 101 ? -0.898 10.224 6.144 1.00 90.62 101 ALA A C 1
ATOM 818 O O . ALA A 1 101 ? -0.742 10.142 7.360 1.00 90.62 101 ALA A O 1
ATOM 819 N N . GLN A 1 102 ? 0.038 10.696 5.331 1.00 76.12 102 GLN A N 1
ATOM 820 C CA . GLN A 1 102 ? 1.277 11.259 5.831 1.00 76.12 102 GLN A CA 1
ATOM 821 C C . GLN A 1 102 ? 1.097 12.762 6.017 1.00 76.12 102 GLN A C 1
ATOM 823 O O . GLN A 1 102 ? 0.555 13.453 5.152 1.00 76.12 102 GLN A O 1
ATOM 828 N N . LEU A 1 103 ? 1.553 13.267 7.155 1.00 60.00 103 LEU A N 1
ATOM 829 C CA . LEU A 1 103 ? 1.773 14.690 7.359 1.00 60.00 103 LEU A CA 1
ATOM 830 C C . LEU A 1 103 ? 3.277 14.933 7.321 1.00 60.00 103 LEU A C 1
ATOM 832 O O . LEU A 1 103 ? 4.072 14.040 7.610 1.00 60.00 103 LEU A O 1
ATOM 836 N N . THR A 1 104 ? 3.674 16.136 6.929 1.00 48.62 104 THR A N 1
ATOM 837 C CA . THR A 1 104 ? 5.072 16.573 6.960 1.00 48.62 104 THR A CA 1
ATOM 838 C C . THR A 1 104 ? 5.656 16.318 8.356 1.00 48.62 104 THR A C 1
ATOM 840 O O . THR A 1 104 ? 5.206 16.962 9.303 1.00 48.62 104 THR A O 1
ATOM 843 N N . GLY A 1 105 ? 6.615 15.393 8.504 1.00 53.47 105 GLY A N 1
ATOM 844 C CA . GLY A 1 105 ? 7.280 15.157 9.798 1.00 53.47 105 GLY A CA 1
ATOM 845 C C . GLY A 1 105 ? 7.641 13.717 10.187 1.00 53.47 105 GLY A C 1
ATOM 846 O O . GLY A 1 105 ? 8.216 13.543 11.254 1.00 53.47 105 GLY A O 1
ATOM 847 N N . GLY A 1 106 ? 7.360 12.699 9.365 1.00 64.81 106 GLY A N 1
ATOM 848 C CA . GLY A 1 106 ? 7.792 11.316 9.630 1.00 64.81 106 GLY A CA 1
ATOM 849 C C . GLY A 1 106 ? 6.674 10.387 10.115 1.00 64.81 106 GLY A C 1
ATOM 850 O O . GLY A 1 106 ? 5.522 10.526 9.702 1.00 64.81 106 GLY A O 1
ATOM 851 N N . VAL A 1 107 ? 7.025 9.382 10.924 1.00 72.56 107 VAL A N 1
ATOM 852 C CA . VAL A 1 107 ? 6.089 8.355 11.423 1.00 72.56 107 VAL A CA 1
ATOM 853 C C . VAL A 1 107 ? 5.169 8.955 12.491 1.00 72.56 107 VAL A C 1
ATOM 855 O O . VAL A 1 107 ? 5.644 9.412 13.523 1.00 72.56 107 VAL A O 1
ATOM 858 N N . ILE A 1 108 ? 3.854 8.915 12.259 1.00 84.00 108 ILE A N 1
ATOM 859 C CA . ILE A 1 108 ? 2.846 9.458 13.183 1.00 84.00 108 ILE A CA 1
ATOM 860 C C . ILE A 1 108 ? 2.576 8.465 14.325 1.00 84.00 108 ILE A C 1
ATOM 862 O O . ILE A 1 108 ? 2.135 7.329 14.095 1.00 84.00 108 ILE A O 1
ATOM 866 N N . ASP A 1 109 ? 2.760 8.913 15.570 1.00 89.56 109 ASP A N 1
ATOM 867 C CA . ASP A 1 109 ? 2.376 8.154 16.762 1.00 89.56 109 ASP A CA 1
ATOM 868 C C . ASP A 1 109 ? 1.016 8.604 17.310 1.00 89.56 109 ASP A C 1
ATOM 870 O O . ASP A 1 109 ? 0.900 9.414 18.232 1.00 89.56 109 ASP A O 1
ATOM 874 N N . CYS A 1 110 ? -0.049 7.994 16.794 1.00 92.69 110 CYS A N 1
ATOM 875 C CA . CYS A 1 110 ? -1.415 8.296 17.210 1.00 92.69 110 CYS A CA 1
ATOM 876 C C . CYS A 1 110 ? -1.750 7.935 18.661 1.00 92.69 110 CYS A C 1
ATOM 878 O O . CYS A 1 110 ? -2.852 8.241 19.118 1.00 92.69 110 CYS A O 1
ATOM 880 N N . CYS A 1 111 ? -0.857 7.261 19.387 1.00 93.75 111 CYS A N 1
ATOM 881 C CA . CYS A 1 111 ? -1.056 7.016 20.811 1.00 93.75 111 CYS A CA 1
ATOM 882 C C . CYS A 1 111 ? -0.694 8.225 21.675 1.00 93.75 111 CYS A C 1
ATOM 884 O O . CYS A 1 111 ? -1.226 8.345 22.779 1.00 93.75 111 CYS A O 1
ATOM 886 N N . ASN A 1 112 ? 0.179 9.100 21.174 1.00 90.94 112 ASN A N 1
ATOM 887 C CA . ASN A 1 112 ? 0.704 10.252 21.903 1.00 90.94 112 ASN A CA 1
ATOM 888 C C . ASN A 1 112 ? 0.366 11.590 21.226 1.00 90.94 112 ASN A C 1
ATOM 890 O O . ASN A 1 112 ? 0.381 12.630 21.883 1.00 90.94 112 ASN A O 1
ATOM 894 N N . GLU A 1 113 ? 0.020 11.575 19.940 1.00 85.44 113 GLU A N 1
ATOM 895 C CA . GLU A 1 113 ? -0.293 12.769 19.162 1.00 85.44 113 GLU A CA 1
ATOM 896 C C . GLU A 1 113 ? -1.798 12.941 18.941 1.00 85.44 113 GLU A C 1
ATOM 898 O O . GLU A 1 113 ? -2.547 11.985 18.734 1.00 85.44 113 GLU A O 1
ATOM 903 N N . THR A 1 114 ? -2.249 14.198 18.945 1.00 81.69 114 THR A N 1
ATOM 904 C CA . THR A 1 114 ? -3.623 14.549 18.568 1.00 81.69 114 THR A CA 1
ATOM 905 C C . THR A 1 114 ? -3.625 15.050 17.131 1.00 81.69 114 THR A C 1
ATOM 907 O O . THR A 1 114 ? -3.092 16.120 16.843 1.00 81.69 114 THR A O 1
ATOM 910 N N . ASN A 1 115 ? -4.213 14.268 16.227 1.00 85.69 115 ASN A N 1
ATOM 911 C CA . ASN A 1 115 ? -4.248 14.563 14.800 1.00 85.69 115 ASN A CA 1
ATOM 912 C C . ASN A 1 115 ? -5.582 14.136 14.164 1.00 85.69 115 ASN A C 1
ATOM 914 O O . ASN A 1 115 ? -6.131 13.099 14.532 1.00 85.69 115 ASN A O 1
ATOM 918 N N . ASP A 1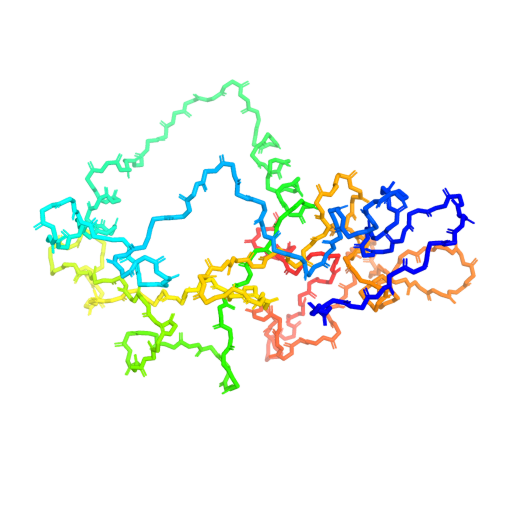 116 ? -6.069 14.882 13.170 1.00 88.25 116 ASP A N 1
ATOM 919 C CA . ASP A 1 116 ? -7.297 14.563 12.415 1.00 88.25 116 ASP A CA 1
ATOM 920 C C . ASP A 1 116 ? -7.214 13.232 11.638 1.00 88.25 116 ASP A C 1
ATOM 922 O O . ASP A 1 116 ? -8.234 12.588 11.339 1.00 88.25 116 ASP A O 1
ATOM 926 N N . GLU A 1 117 ? -5.993 12.816 11.303 1.00 92.12 117 GLU A N 1
ATOM 927 C CA . GLU A 1 117 ? -5.686 11.557 10.634 1.00 92.12 117 GLU A CA 1
ATOM 928 C C . GLU A 1 117 ? -5.401 10.415 11.615 1.00 92.12 117 GLU A C 1
ATOM 930 O O . GLU A 1 117 ? -5.288 9.263 11.199 1.00 92.12 117 GLU A O 1
ATOM 935 N N . CYS A 1 118 ? -5.374 10.687 12.920 1.00 92.88 118 CYS A N 1
ATOM 936 C CA . CYS A 1 118 ? -5.215 9.653 13.929 1.00 92.88 118 CYS A CA 1
ATOM 937 C C . CYS A 1 118 ? -6.535 8.981 14.291 1.00 92.88 118 CYS A C 1
ATOM 939 O O . CYS A 1 118 ? -7.556 9.618 14.556 1.00 92.88 118 CYS A O 1
ATOM 941 N N . TYR A 1 119 ? -6.506 7.650 14.335 1.00 94.00 119 TYR A N 1
ATOM 942 C CA . TYR A 1 119 ? -7.633 6.837 14.777 1.00 94.00 119 TYR A CA 1
ATOM 943 C C . TYR A 1 119 ? -7.145 5.634 15.588 1.00 94.00 119 TYR A C 1
ATOM 945 O O . TYR A 1 119 ? -7.412 4.479 15.262 1.00 94.00 119 TYR A O 1
ATOM 953 N N . ALA A 1 120 ? -6.385 5.948 16.641 1.00 95.38 120 ALA A N 1
ATOM 954 C CA . ALA A 1 120 ? -5.708 4.993 17.503 1.00 95.38 120 ALA A CA 1
ATOM 955 C C . ALA A 1 120 ? -6.633 3.908 18.068 1.00 95.38 120 ALA A C 1
ATOM 957 O O . ALA A 1 120 ? -7.788 4.147 18.434 1.00 95.38 120 ALA A O 1
ATOM 958 N N . ILE A 1 121 ? -6.083 2.703 18.197 1.00 96.94 121 ILE A N 1
ATOM 959 C CA . ILE A 1 121 ? -6.800 1.546 18.725 1.00 96.94 121 ILE A CA 1
ATOM 960 C C . ILE A 1 121 ? -6.475 1.426 20.208 1.00 96.94 121 ILE A C 1
ATOM 962 O O . ILE A 1 121 ? -5.345 1.117 20.588 1.00 96.94 121 ILE A O 1
ATOM 966 N N . THR A 1 122 ? -7.476 1.641 21.059 1.00 96.44 122 THR A N 1
ATOM 967 C CA . THR A 1 122 ? -7.316 1.446 22.502 1.00 96.44 122 THR A CA 1
ATOM 968 C C . THR A 1 122 ? -7.162 -0.036 22.838 1.00 96.44 122 THR A C 1
ATOM 970 O O . THR A 1 122 ? -7.810 -0.897 22.239 1.00 96.44 122 THR A O 1
ATOM 973 N N . ILE A 1 123 ? -6.298 -0.338 23.803 1.00 97.56 123 ILE A N 1
ATOM 974 C CA . ILE A 1 123 ? -6.051 -1.691 24.302 1.00 97.56 123 ILE A CA 1
ATOM 975 C C . ILE A 1 123 ? -6.583 -1.763 25.732 1.00 97.56 123 ILE A C 1
ATOM 977 O O . ILE A 1 123 ? -6.268 -0.912 26.565 1.00 97.56 123 ILE A O 1
ATOM 981 N N . ALA A 1 124 ? -7.413 -2.766 26.005 1.00 95.44 124 ALA A N 1
ATOM 982 C CA . ALA A 1 124 ? -7.978 -2.977 27.330 1.00 95.44 124 ALA A CA 1
ATOM 983 C C . ALA A 1 124 ? -6.908 -3.477 28.317 1.00 95.44 124 ALA A C 1
ATOM 985 O O . ALA A 1 124 ? -5.946 -4.136 27.928 1.00 95.44 124 ALA A O 1
ATOM 986 N N . SER A 1 125 ? -7.078 -3.184 29.607 1.00 95.00 125 SER A N 1
ATOM 987 C CA . SER A 1 125 ? -6.134 -3.620 30.648 1.00 95.00 125 SER A CA 1
ATOM 988 C C . SER A 1 125 ? -6.070 -5.140 30.807 1.00 95.00 125 SER A C 1
ATOM 990 O O . SER A 1 125 ? -5.053 -5.659 31.249 1.00 95.00 125 SER A O 1
ATOM 992 N N . ASP A 1 126 ? -7.144 -5.841 30.447 1.00 94.06 126 ASP A N 1
ATOM 993 C CA . ASP A 1 126 ? -7.264 -7.300 30.437 1.00 94.06 126 ASP A CA 1
ATOM 994 C C . ASP A 1 126 ? -6.948 -7.914 29.058 1.00 94.06 126 ASP A C 1
ATOM 996 O O . ASP A 1 126 ? -7.309 -9.061 28.792 1.00 94.06 126 ASP A O 1
ATOM 1000 N N . ASP A 1 127 ? -6.282 -7.174 28.159 1.00 96.31 127 ASP A N 1
ATOM 1001 C CA . ASP A 1 127 ? -5.847 -7.722 26.872 1.00 96.31 127 ASP A CA 1
ATOM 1002 C C . ASP A 1 127 ? -4.933 -8.942 27.084 1.00 96.31 127 ASP A C 1
ATOM 1004 O O . ASP A 1 127 ? -3.952 -8.844 27.823 1.00 96.31 127 ASP A O 1
ATOM 1008 N N . PRO A 1 128 ? -5.188 -10.082 26.419 1.00 93.44 128 PRO A N 1
ATOM 1009 C CA . PRO A 1 128 ? -4.476 -11.330 26.687 1.00 93.44 128 PRO A CA 1
ATOM 1010 C C . PRO A 1 128 ? -2.983 -11.287 26.335 1.00 93.44 128 PRO A C 1
ATOM 1012 O O . PRO A 1 128 ? -2.224 -12.117 26.826 1.00 93.44 128 PRO A O 1
ATOM 1015 N N . PHE A 1 129 ? -2.556 -10.353 25.480 1.00 93.56 129 PHE A N 1
ATOM 1016 C CA . PHE A 1 129 ? -1.158 -10.216 25.075 1.00 93.56 129 PHE A CA 1
ATOM 1017 C C . PHE A 1 129 ? -0.529 -8.958 25.672 1.00 93.56 129 PHE A C 1
ATOM 1019 O O . PHE A 1 129 ? 0.487 -9.029 26.357 1.00 93.56 129 PHE A O 1
ATOM 1026 N N . TYR A 1 130 ? -1.139 -7.797 25.435 1.00 95.56 130 TYR A N 1
ATOM 1027 C CA . TYR A 1 130 ? -0.530 -6.501 25.732 1.00 95.56 130 TYR A CA 1
ATOM 1028 C C . TYR A 1 130 ? -0.569 -6.099 27.209 1.00 95.56 130 TYR A C 1
ATOM 1030 O O . TYR A 1 130 ? 0.211 -5.227 27.604 1.00 95.56 130 TYR A O 1
ATOM 1038 N N . SER A 1 131 ? -1.403 -6.745 28.031 1.00 92.75 131 SER A N 1
ATOM 1039 C CA . SER A 1 131 ? -1.419 -6.530 29.487 1.00 92.75 131 SER A CA 1
ATOM 1040 C C . SER A 1 131 ? -0.047 -6.782 30.124 1.00 92.75 131 SER A C 1
ATOM 1042 O O . SER A 1 131 ? 0.387 -6.002 30.970 1.00 92.75 131 SER A O 1
ATOM 1044 N N . ASN A 1 132 ? 0.697 -7.777 29.628 1.00 95.06 132 ASN A N 1
ATOM 1045 C CA . ASN A 1 132 ? 2.049 -8.111 30.093 1.00 95.06 132 ASN A CA 1
ATOM 1046 C C . ASN A 1 132 ? 3.115 -7.067 29.719 1.00 95.06 132 ASN A C 1
ATOM 1048 O O . ASN A 1 132 ? 4.210 -7.081 30.272 1.00 95.06 132 ASN A O 1
ATOM 1052 N N . PHE A 1 133 ? 2.808 -6.158 28.791 1.00 94.88 133 PHE A N 1
ATOM 1053 C CA . PHE A 1 133 ? 3.741 -5.149 28.275 1.00 94.88 133 PHE A CA 1
ATOM 1054 C C . PHE A 1 133 ? 3.336 -3.722 28.659 1.00 94.88 133 PHE A C 1
ATOM 1056 O O . PHE A 1 133 ? 3.910 -2.762 28.151 1.00 94.88 133 PHE A O 1
ATOM 1063 N N . SER A 1 134 ? 2.319 -3.561 29.517 1.00 90.88 134 SER A N 1
ATOM 1064 C CA . SER A 1 134 ? 1.761 -2.254 29.901 1.00 90.88 134 SER A CA 1
ATOM 1065 C C . SER A 1 134 ? 1.343 -1.371 28.711 1.00 90.88 134 SER A C 1
ATOM 1067 O O . SER A 1 134 ? 1.239 -0.149 28.839 1.00 90.88 134 SER A O 1
ATOM 1069 N N . ARG A 1 135 ? 1.073 -1.971 27.542 1.00 94.62 135 ARG A N 1
ATOM 1070 C CA . ARG A 1 135 ? 0.708 -1.238 26.326 1.00 94.62 135 ARG A CA 1
ATOM 1071 C C . ARG A 1 135 ? -0.798 -0.989 26.306 1.00 94.62 135 ARG A C 1
ATOM 1073 O O . ARG A 1 135 ? -1.586 -1.928 26.329 1.00 94.62 135 ARG A O 1
ATOM 1080 N N . LYS A 1 136 ? -1.196 0.284 26.227 1.00 95.62 136 LYS A N 1
ATOM 1081 C CA . LYS A 1 136 ? -2.609 0.720 26.271 1.00 95.62 136 LYS A CA 1
ATOM 1082 C C . LYS A 1 136 ? -3.169 1.179 24.922 1.00 95.62 136 LYS A C 1
ATOM 1084 O O . LYS A 1 136 ? -4.351 1.499 24.822 1.00 95.62 136 LYS A O 1
ATOM 1089 N N . CYS A 1 137 ? -2.331 1.226 23.889 1.00 95.81 137 CYS A N 1
ATOM 1090 C CA . CYS A 1 137 ? -2.696 1.761 22.585 1.00 95.81 137 CYS A CA 1
ATOM 1091 C C . CYS A 1 137 ? -1.871 1.135 21.446 1.00 95.81 137 CYS A C 1
ATOM 1093 O O . CYS A 1 137 ? -0.693 0.798 21.619 1.00 95.81 137 CYS A O 1
ATOM 1095 N N . MET A 1 138 ? -2.495 0.985 20.276 1.00 95.69 138 MET A N 1
ATOM 1096 C CA . MET A 1 138 ? -1.824 0.734 19.000 1.00 95.69 138 MET A CA 1
ATOM 1097 C C . MET A 1 138 ? -2.010 1.953 18.095 1.00 95.69 138 MET A C 1
ATOM 1099 O O . MET A 1 138 ? -3.141 2.419 17.918 1.00 95.69 138 MET A O 1
ATOM 1103 N N . THR A 1 139 ? -0.909 2.445 17.519 1.00 94.44 139 THR A N 1
ATOM 1104 C CA . THR A 1 139 ? -0.976 3.524 16.531 1.00 94.44 139 THR A CA 1
ATOM 1105 C C . THR A 1 139 ? -1.765 3.042 15.318 1.00 94.44 139 THR A C 1
ATOM 1107 O O . THR A 1 139 ? -1.620 1.900 14.877 1.00 94.44 139 THR A O 1
ATOM 1110 N N . PHE A 1 140 ? -2.646 3.898 14.816 1.00 94.88 140 PHE A N 1
ATOM 1111 C CA . PHE A 1 140 ? -3.391 3.654 13.595 1.00 94.88 140 PHE A CA 1
ATOM 1112 C C . PHE A 1 140 ? -3.668 4.999 12.939 1.00 94.88 140 PHE A C 1
ATOM 1114 O O . PHE A 1 140 ? -4.414 5.832 13.466 1.00 94.88 140 PHE A O 1
ATOM 1121 N N . VAL A 1 141 ? -3.039 5.191 11.787 1.00 94.06 141 VAL A N 1
ATOM 1122 C CA . VAL A 1 141 ? -3.186 6.373 10.948 1.00 94.06 141 VAL A CA 1
ATOM 1123 C C . VAL A 1 141 ? -4.193 6.041 9.859 1.00 94.06 141 VAL A C 1
ATOM 1125 O O . VAL A 1 141 ? -4.161 4.968 9.253 1.00 94.06 141 VAL A O 1
ATOM 1128 N N . ARG A 1 142 ? -5.127 6.951 9.616 1.00 95.06 142 ARG A N 1
ATOM 1129 C CA . ARG A 1 142 ? -6.154 6.787 8.593 1.00 95.06 142 ARG A CA 1
ATOM 1130 C C . ARG A 1 142 ? -5.514 6.786 7.207 1.00 95.06 142 ARG A C 1
ATOM 1132 O O . ARG A 1 142 ? -4.568 7.512 6.951 1.00 95.06 142 ARG A O 1
ATOM 1139 N N . SER A 1 143 ? -6.076 6.008 6.292 1.00 95.31 143 SER A N 1
ATOM 1140 C CA . SER A 1 143 ? -5.697 5.987 4.875 1.00 95.31 143 SER A CA 1
ATOM 1141 C C . SER A 1 143 ? -5.723 7.370 4.229 1.00 95.31 143 SER A C 1
ATOM 1143 O O . SER A 1 143 ? -6.714 8.080 4.412 1.00 95.31 143 SER A O 1
ATOM 1145 N N . ALA A 1 144 ? -4.717 7.719 3.426 1.00 93.56 144 ALA A N 1
ATOM 1146 C CA . ALA A 1 144 ? -4.602 9.004 2.743 1.00 93.56 144 ALA A CA 1
ATOM 1147 C C . ALA A 1 144 ? -5.871 9.346 1.938 1.00 93.56 144 ALA A C 1
ATOM 1149 O O . ALA A 1 144 ? -6.419 8.483 1.235 1.00 93.56 144 ALA A O 1
ATOM 1150 N N . PRO A 1 145 ? -6.388 10.584 2.055 1.00 93.19 145 PRO A N 1
ATOM 1151 C CA . PRO A 1 145 ? -7.533 11.001 1.271 1.00 93.19 145 PRO A CA 1
ATOM 1152 C C . PRO A 1 145 ? -7.139 11.164 -0.200 1.00 93.19 145 PRO A C 1
ATOM 1154 O O . PRO A 1 145 ? -6.068 11.673 -0.515 1.00 93.19 145 PRO A O 1
ATOM 1157 N N . CYS A 1 146 ? -8.035 10.783 -1.104 1.00 92.06 146 CYS A N 1
ATOM 1158 C CA . CYS A 1 146 ? -7.921 11.160 -2.505 1.00 92.06 146 CYS A CA 1
ATOM 1159 C C . CYS A 1 146 ? -8.344 12.624 -2.682 1.00 92.06 146 CYS A C 1
ATOM 1161 O O . CYS A 1 146 ? -9.347 13.057 -2.101 1.00 92.06 146 CYS A O 1
ATOM 1163 N N . LEU A 1 147 ? -7.602 13.382 -3.489 1.00 84.25 147 LEU A N 1
ATOM 1164 C CA . LEU A 1 147 ? -7.939 14.765 -3.809 1.00 84.25 147 LEU A CA 1
ATOM 1165 C C . LEU A 1 147 ? -9.080 14.777 -4.825 1.00 84.25 147 LEU A C 1
ATOM 1167 O O . LEU A 1 147 ? -8.872 14.599 -6.018 1.00 84.25 147 LEU A O 1
ATOM 1171 N N . THR A 1 148 ? -10.300 14.976 -4.334 1.00 82.81 148 THR A N 1
ATOM 1172 C CA . THR A 1 148 ? -11.487 15.139 -5.177 1.00 82.81 148 THR A CA 1
ATOM 1173 C C . THR A 1 148 ? -12.102 16.509 -4.951 1.00 82.81 148 THR A C 1
ATOM 1175 O O . THR A 1 148 ? -11.917 17.133 -3.909 1.00 82.81 148 THR A O 1
ATOM 1178 N N . CYS A 1 149 ? -12.927 16.945 -5.893 1.00 80.12 149 CYS A N 1
ATOM 1179 C CA . CYS A 1 149 ? -13.740 18.159 -5.764 1.00 80.12 149 CYS A CA 1
ATOM 1180 C C . CYS A 1 149 ? -14.981 17.935 -4.879 1.00 80.12 149 CYS A C 1
ATOM 1182 O O . CYS A 1 149 ? -15.854 18.797 -4.788 1.00 80.12 149 CYS A O 1
ATOM 1184 N N . SER A 1 150 ? -15.091 16.757 -4.260 1.00 81.94 150 SER A N 1
ATOM 1185 C CA . SER A 1 150 ? -16.126 16.415 -3.298 1.00 81.94 150 SER A CA 1
ATOM 1186 C C . SER A 1 150 ? -15.611 16.649 -1.883 1.00 81.94 150 SER A C 1
ATOM 1188 O O . SER A 1 150 ? -14.495 16.281 -1.533 1.00 81.94 150 SER A O 1
ATOM 1190 N N . MET A 1 151 ? -16.477 17.176 -1.019 1.00 81.94 151 MET A N 1
ATOM 1191 C CA . MET A 1 151 ? -16.203 17.269 0.421 1.00 81.94 151 MET A CA 1
ATOM 1192 C C . MET A 1 151 ? -16.254 15.900 1.120 1.00 81.94 151 MET A C 1
ATOM 1194 O O . MET A 1 151 ? -15.945 15.788 2.308 1.00 81.94 151 MET A O 1
ATOM 1198 N N . LYS A 1 152 ? -16.696 14.852 0.415 1.00 90.69 152 LYS A N 1
ATOM 1199 C CA . LYS A 1 152 ? -16.776 13.492 0.941 1.00 90.69 152 LYS A CA 1
ATOM 1200 C C . LYS A 1 152 ? -15.443 12.779 0.752 1.00 90.69 152 LYS A C 1
ATOM 1202 O O . LYS A 1 152 ? -14.897 12.764 -0.344 1.00 90.69 152 LYS A O 1
ATOM 1207 N N . ARG A 1 153 ? -14.944 12.155 1.819 1.00 93.62 153 ARG A N 1
ATOM 1208 C CA . ARG A 1 153 ? -13.637 11.503 1.816 1.00 93.62 153 ARG A CA 1
ATOM 1209 C C . ARG A 1 153 ? -13.636 10.274 0.907 1.00 93.62 153 ARG A C 1
ATOM 1211 O O . ARG A 1 153 ? -14.347 9.302 1.159 1.00 93.62 153 ARG A O 1
ATOM 1218 N N . GLU A 1 154 ? -12.753 10.295 -0.077 1.00 95.25 154 GLU A N 1
ATOM 1219 C CA . GLU A 1 154 ? -12.345 9.132 -0.860 1.00 95.25 154 GLU A CA 1
ATOM 1220 C C . GLU A 1 154 ? -10.923 8.715 -0.480 1.00 95.25 154 GLU A C 1
ATOM 1222 O O . GLU A 1 154 ? -10.211 9.475 0.175 1.00 95.25 154 GLU A O 1
ATOM 1227 N N . GLN A 1 155 ? -10.536 7.482 -0.792 1.00 95.56 155 GLN A N 1
ATOM 1228 C CA . GLN A 1 155 ? -9.193 6.956 -0.528 1.00 95.56 155 GLN A CA 1
ATOM 1229 C C . GLN A 1 155 ? -8.471 6.787 -1.861 1.00 95.56 155 GLN A C 1
ATOM 1231 O O . GLN A 1 155 ? -9.097 6.398 -2.847 1.00 95.56 155 GLN A O 1
ATOM 1236 N N . ILE A 1 156 ? -7.184 7.112 -1.892 1.00 95.88 156 ILE A N 1
ATOM 1237 C CA . ILE A 1 156 ? -6.366 6.996 -3.100 1.00 95.88 156 ILE A CA 1
ATOM 1238 C C . ILE A 1 156 ? -5.860 5.558 -3.279 1.00 95.88 156 ILE A C 1
ATOM 1240 O O . ILE A 1 156 ? -5.542 4.882 -2.297 1.00 95.88 156 ILE A O 1
ATOM 1244 N N . ASN A 1 157 ? -5.789 5.100 -4.525 1.00 97.06 157 ASN A N 1
ATOM 1245 C CA . ASN A 1 157 ? -4.944 3.986 -4.928 1.00 97.06 157 ASN A CA 1
ATOM 1246 C C . ASN A 1 157 ? -3.689 4.558 -5.592 1.00 97.06 157 ASN A C 1
ATOM 1248 O O . ASN A 1 157 ? -3.794 5.228 -6.618 1.00 97.06 157 ASN A O 1
ATOM 1252 N N . ILE A 1 158 ? -2.513 4.326 -5.013 1.00 96.88 158 ILE A N 1
ATOM 1253 C CA . ILE A 1 158 ? -1.258 4.824 -5.597 1.00 96.88 158 ILE A CA 1
ATOM 1254 C C . ILE A 1 158 ? -0.692 3.893 -6.673 1.00 96.88 158 ILE A C 1
ATOM 1256 O O . ILE A 1 158 ? 0.253 4.281 -7.346 1.00 96.88 158 ILE A O 1
ATOM 1260 N N . LEU A 1 159 ? -1.276 2.705 -6.859 1.00 98.12 159 LEU A N 1
ATOM 1261 C CA . LEU A 1 159 ? -0.886 1.762 -7.908 1.00 98.12 159 LEU A CA 1
ATOM 1262 C C . LEU A 1 159 ? -1.837 1.815 -9.099 1.00 98.12 159 LEU A C 1
ATOM 1264 O O . LEU A 1 159 ? -2.947 2.349 -8.998 1.00 98.12 159 LEU A O 1
ATOM 1268 N N . THR A 1 160 ? -1.417 1.230 -10.218 1.00 98.31 160 THR A N 1
ATOM 1269 C CA . THR A 1 160 ? -2.341 0.917 -11.312 1.00 98.31 160 THR A CA 1
ATOM 1270 C 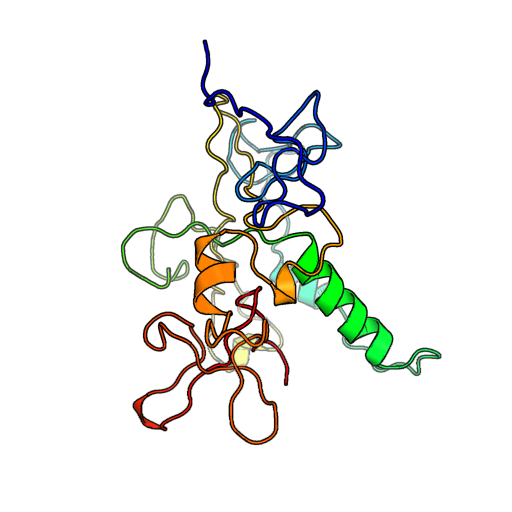C . THR A 1 160 ? -3.394 -0.090 -10.817 1.00 98.31 160 THR A C 1
ATOM 1272 O O . THR A 1 160 ? -3.189 -0.820 -9.850 1.00 98.31 160 THR A O 1
ATOM 1275 N N . ALA A 1 161 ? -4.579 -0.105 -11.431 1.00 97.94 161 ALA A N 1
ATOM 1276 C CA . ALA A 1 161 ? -5.636 -1.064 -11.073 1.00 97.94 161 ALA A CA 1
ATOM 1277 C C . ALA A 1 161 ? -5.617 -2.335 -11.941 1.00 97.94 161 ALA A C 1
ATOM 1279 O O . ALA A 1 161 ? -6.546 -3.147 -11.881 1.00 97.94 161 ALA A O 1
ATOM 1280 N N . PHE A 1 162 ? -4.625 -2.465 -12.823 1.00 98.38 162 PHE A N 1
ATOM 1281 C CA . PHE A 1 162 ? -4.515 -3.566 -13.771 1.00 98.38 162 PHE A CA 1
ATOM 1282 C C . PHE A 1 162 ? -3.605 -4.656 -13.213 1.00 98.38 162 PHE A C 1
ATOM 1284 O O . PHE A 1 162 ? -2.784 -4.408 -12.348 1.00 98.38 162 PHE A O 1
ATOM 1291 N N . ILE A 1 163 ? -3.735 -5.871 -13.745 1.00 98.62 163 ILE A N 1
ATOM 1292 C CA . ILE A 1 163 ? -2.727 -6.913 -13.536 1.00 98.62 163 ILE A CA 1
ATOM 1293 C C . ILE A 1 163 ? -1.677 -6.718 -14.630 1.00 98.62 163 ILE A C 1
ATOM 1295 O O . ILE A 1 163 ? -1.827 -7.239 -15.743 1.00 98.62 163 ILE A O 1
ATOM 1299 N N . ASP A 1 164 ? -0.693 -5.866 -14.364 1.00 98.38 164 ASP A N 1
ATOM 1300 C CA . ASP A 1 164 ? 0.332 -5.450 -15.324 1.00 98.38 164 ASP A CA 1
ATOM 1301 C C . ASP A 1 164 ? 1.769 -5.561 -14.794 1.00 98.38 164 ASP A C 1
ATOM 1303 O O . ASP A 1 164 ? 2.703 -5.163 -15.495 1.00 98.38 164 ASP A O 1
ATOM 1307 N N . ALA A 1 165 ? 1.947 -6.212 -13.638 1.00 98.56 165 ALA A N 1
ATOM 1308 C CA . ALA A 1 165 ? 3.219 -6.358 -12.939 1.00 98.56 165 ALA A CA 1
ATOM 1309 C C . ALA A 1 165 ? 3.843 -5.007 -12.550 1.00 98.56 165 ALA A C 1
ATOM 1311 O O . ALA A 1 165 ? 5.068 -4.859 -12.529 1.00 98.56 165 ALA A O 1
ATOM 1312 N N . SER A 1 166 ? 3.016 -4.021 -12.212 1.00 98.38 166 SER A N 1
ATOM 1313 C CA . SER A 1 166 ? 3.430 -2.767 -11.585 1.00 98.38 166 SER A CA 1
ATOM 1314 C C . SER A 1 166 ? 4.197 -3.000 -10.281 1.00 98.38 166 SER A C 1
ATOM 1316 O O . SER A 1 166 ? 5.127 -2.259 -9.982 1.00 98.38 166 SER A O 1
ATOM 1318 N N . ASN A 1 167 ? 3.932 -4.095 -9.563 1.00 98.06 167 ASN A N 1
ATOM 1319 C CA . ASN A 1 167 ? 4.742 -4.511 -8.413 1.00 98.06 167 ASN A CA 1
ATOM 1320 C C . ASN A 1 167 ? 6.198 -4.890 -8.774 1.00 98.06 167 ASN A C 1
ATOM 1322 O O . ASN A 1 167 ? 7.075 -4.898 -7.908 1.00 98.06 167 ASN A O 1
ATOM 1326 N N . VAL A 1 168 ? 6.480 -5.161 -10.052 1.00 98.31 168 VAL A N 1
ATOM 1327 C CA . VAL A 1 168 ? 7.826 -5.385 -10.602 1.00 98.31 168 VAL A CA 1
ATOM 1328 C C . VAL A 1 168 ? 8.358 -4.127 -11.294 1.00 98.31 168 VAL A C 1
ATOM 1330 O O . VAL A 1 168 ? 9.526 -3.785 -11.115 1.00 98.31 168 VAL A O 1
ATOM 1333 N N . TYR A 1 169 ? 7.527 -3.449 -12.088 1.00 98.19 169 TYR A N 1
ATOM 1334 C CA . TYR A 1 169 ? 7.951 -2.384 -13.004 1.00 98.19 169 TYR A CA 1
ATOM 1335 C C . TYR A 1 169 ? 7.725 -0.955 -12.492 1.00 98.19 169 TYR A C 1
ATOM 1337 O O . TYR A 1 169 ? 8.249 -0.022 -13.099 1.00 98.19 169 TYR A O 1
ATOM 1345 N N . GLY A 1 170 ? 6.991 -0.768 -11.399 1.00 97.94 170 GLY A N 1
ATOM 1346 C CA . GLY A 1 170 ? 6.568 0.534 -10.884 1.00 97.94 170 GLY A CA 1
ATOM 1347 C C . GLY A 1 170 ? 5.202 0.964 -11.422 1.00 97.94 170 GLY A C 1
ATOM 1348 O O . GLY A 1 170 ? 4.726 0.443 -12.430 1.00 97.94 170 GLY A O 1
ATOM 1349 N N . SER A 1 171 ? 4.587 1.933 -10.744 1.00 98.25 171 SER A N 1
ATOM 1350 C CA . SER A 1 171 ? 3.291 2.543 -11.087 1.00 98.25 171 SER A CA 1
ATOM 1351 C C . SER A 1 171 ? 3.430 3.991 -11.580 1.00 98.25 171 SER A C 1
ATOM 1353 O O . SER A 1 171 ? 2.451 4.739 -11.672 1.00 98.25 171 SER A O 1
ATOM 1355 N N . SER A 1 172 ? 4.655 4.421 -11.879 1.00 97.56 172 SER A N 1
ATOM 1356 C CA . SER A 1 172 ? 4.977 5.732 -12.431 1.00 97.56 172 SER A CA 1
ATOM 1357 C C . SER A 1 172 ? 6.232 5.666 -13.298 1.00 97.56 172 SER A C 1
ATOM 1359 O O . SER A 1 172 ? 7.106 4.826 -13.096 1.00 97.56 172 SER A O 1
ATOM 1361 N N . GLU A 1 173 ? 6.361 6.603 -14.238 1.00 96.88 173 GLU A N 1
ATOM 1362 C CA . GLU A 1 173 ? 7.536 6.679 -15.118 1.00 96.88 173 GLU A CA 1
ATOM 1363 C C . GLU A 1 173 ? 8.849 6.803 -14.329 1.00 96.88 173 GLU A C 1
ATOM 1365 O O . GLU A 1 173 ? 9.860 6.225 -14.720 1.00 96.88 173 GLU A O 1
ATOM 1370 N N . ASN A 1 174 ? 8.838 7.519 -13.197 1.00 96.12 174 ASN A N 1
ATOM 1371 C CA . ASN A 1 174 ? 10.022 7.670 -12.353 1.00 96.12 174 ASN A CA 1
ATOM 1372 C C . ASN A 1 174 ? 10.412 6.348 -11.676 1.00 96.12 174 ASN A C 1
ATOM 1374 O O . ASN A 1 174 ? 11.581 5.973 -11.713 1.00 96.12 174 ASN A O 1
ATOM 1378 N N . GLU A 1 175 ? 9.447 5.617 -11.110 1.00 95.88 175 GLU A N 1
ATOM 1379 C CA . GLU A 1 175 ? 9.693 4.295 -10.514 1.00 95.88 175 GLU A CA 1
ATOM 1380 C C . GLU A 1 175 ? 10.225 3.312 -11.563 1.00 95.88 175 GLU A C 1
ATOM 1382 O O . GLU A 1 175 ? 11.263 2.679 -11.361 1.00 95.88 175 GLU A O 1
ATOM 1387 N N . THR A 1 176 ? 9.590 3.254 -12.736 1.00 96.69 176 THR A N 1
ATOM 1388 C CA . THR A 1 176 ? 10.070 2.426 -13.847 1.00 96.69 176 THR A CA 1
ATOM 1389 C C . THR A 1 176 ? 11.472 2.826 -14.292 1.00 96.69 176 THR A C 1
ATOM 1391 O O . THR A 1 176 ? 12.292 1.961 -14.604 1.00 96.69 176 THR A O 1
ATOM 1394 N N . TYR A 1 177 ? 11.779 4.122 -14.327 1.00 96.25 177 TYR A N 1
ATOM 1395 C CA . TYR A 1 177 ? 13.102 4.613 -14.688 1.00 96.25 177 TYR A CA 1
ATOM 1396 C C . TYR A 1 177 ? 14.159 4.134 -13.685 1.00 96.25 177 TYR A C 1
ATOM 1398 O O . TYR A 1 177 ? 15.126 3.483 -14.078 1.00 96.25 177 TYR A O 1
ATOM 1406 N N . VAL A 1 178 ? 13.974 4.367 -12.385 1.00 95.25 178 VAL A N 1
ATOM 1407 C CA . VAL A 1 178 ? 15.006 4.037 -11.382 1.00 95.25 178 VAL A CA 1
ATOM 1408 C C . VAL A 1 178 ? 15.268 2.535 -11.235 1.00 95.25 178 VAL A C 1
ATOM 1410 O O . VAL A 1 178 ? 16.351 2.158 -10.781 1.00 95.25 178 VAL A O 1
ATOM 1413 N N . LEU A 1 179 ? 14.323 1.681 -11.644 1.00 97.00 179 LEU A N 1
ATOM 1414 C CA . LEU A 1 179 ? 14.461 0.220 -11.642 1.00 97.00 179 LEU A CA 1
ATOM 1415 C C . LEU A 1 179 ? 15.165 -0.330 -12.892 1.00 97.00 179 LEU A C 1
ATOM 1417 O O . LEU A 1 179 ? 15.617 -1.475 -12.884 1.00 97.00 179 LEU A O 1
ATOM 1421 N N . ARG A 1 180 ? 15.298 0.449 -13.972 1.00 97.06 180 ARG A N 1
ATOM 1422 C CA . ARG A 1 180 ? 15.919 0.007 -15.233 1.00 97.06 180 ARG A CA 1
ATOM 1423 C C . ARG A 1 180 ? 17.423 0.259 -15.257 1.00 97.06 180 ARG A C 1
ATOM 1425 O O . ARG A 1 180 ? 17.928 1.229 -14.702 1.00 97.06 180 ARG A O 1
ATOM 1432 N N . LYS A 1 181 ? 18.161 -0.627 -15.934 1.00 95.75 181 LYS A N 1
ATOM 1433 C CA . LYS A 1 181 ? 19.631 -0.570 -16.000 1.00 95.75 181 LYS A CA 1
ATOM 1434 C C . LYS A 1 181 ? 20.169 0.458 -17.004 1.00 95.75 181 LYS A C 1
ATOM 1436 O O . LYS A 1 181 ? 21.267 0.965 -16.820 1.00 95.75 181 LYS A O 1
ATOM 1441 N N . PHE A 1 182 ? 19.407 0.746 -18.063 1.00 95.62 182 PHE A N 1
ATOM 1442 C CA . PHE A 1 182 ? 19.753 1.693 -19.141 1.00 95.62 182 PHE A CA 1
ATOM 1443 C C . PHE A 1 182 ? 21.133 1.501 -19.805 1.00 95.62 182 PHE A C 1
ATOM 1445 O O . PHE A 1 182 ? 21.684 2.430 -20.384 1.00 95.62 182 PHE A O 1
ATOM 1452 N N . ASP A 1 183 ? 21.660 0.278 -19.825 1.00 96.44 183 ASP A N 1
ATOM 1453 C CA . ASP A 1 183 ? 22.930 -0.082 -20.478 1.00 96.44 183 ASP A CA 1
ATOM 1454 C C . ASP A 1 183 ? 22.747 -0.622 -21.914 1.00 96.44 183 ASP A C 1
ATOM 1456 O O . ASP A 1 183 ? 23.622 -1.287 -22.461 1.00 96.44 183 ASP A O 1
ATOM 1460 N N . GLY A 1 184 ? 21.577 -0.383 -22.518 1.00 96.94 184 GLY A N 1
ATOM 1461 C CA . GLY A 1 184 ? 21.208 -0.888 -23.846 1.00 96.94 184 GLY A CA 1
ATOM 1462 C C . GLY A 1 184 ? 20.692 -2.333 -23.878 1.00 96.94 184 GLY A C 1
ATOM 1463 O O . GLY A 1 184 ? 20.171 -2.755 -24.907 1.00 96.94 184 GLY A O 1
ATOM 1464 N N . THR A 1 185 ? 20.755 -3.081 -22.771 1.00 96.56 185 THR A N 1
ATOM 1465 C CA . THR A 1 185 ? 20.304 -4.489 -22.723 1.00 96.56 185 THR A CA 1
ATOM 1466 C C . THR A 1 185 ? 18.793 -4.654 -22.556 1.00 96.56 185 THR A C 1
ATOM 1468 O O . THR A 1 185 ? 18.249 -5.722 -22.821 1.00 96.56 185 THR A O 1
ATOM 1471 N N . GLY A 1 186 ? 18.108 -3.605 -22.087 1.00 95.62 186 GLY A N 1
ATOM 1472 C CA . GLY A 1 186 ? 16.689 -3.657 -21.729 1.00 95.62 186 GLY A CA 1
ATOM 1473 C C . GLY A 1 186 ? 16.395 -4.307 -20.371 1.00 95.62 186 GLY A C 1
ATOM 1474 O O . GLY A 1 186 ? 15.226 -4.477 -20.038 1.00 95.62 186 GLY A O 1
ATOM 1475 N N . MET A 1 187 ? 17.418 -4.645 -19.579 1.00 96.75 187 MET A N 1
ATOM 1476 C CA . MET A 1 187 ? 17.249 -5.285 -18.271 1.00 96.75 187 MET A CA 1
ATOM 1477 C C . MET A 1 187 ? 16.844 -4.306 -17.156 1.00 96.75 187 MET A C 1
ATOM 1479 O O . MET A 1 187 ? 17.129 -3.102 -17.205 1.00 96.75 187 MET A O 1
ATOM 1483 N N . LEU A 1 188 ? 16.218 -4.859 -16.114 1.00 97.31 188 LEU A N 1
ATOM 1484 C CA . LEU A 1 188 ? 16.121 -4.217 -14.804 1.00 97.31 188 LEU A CA 1
ATOM 1485 C C . LEU A 1 188 ? 17.490 -4.226 -14.109 1.00 97.31 188 LEU A C 1
ATOM 1487 O O . LEU A 1 188 ? 18.380 -5.009 -14.452 1.00 97.31 188 LEU A O 1
ATOM 1491 N N . ARG A 1 189 ? 17.671 -3.333 -13.138 1.00 96.44 189 ARG A N 1
ATOM 1492 C CA . ARG A 1 189 ? 18.810 -3.371 -12.220 1.00 96.44 189 ARG A CA 1
ATOM 1493 C C . ARG A 1 189 ? 18.707 -4.627 -11.358 1.00 96.44 189 ARG A C 1
ATOM 1495 O O . ARG A 1 189 ? 17.616 -5.053 -11.000 1.00 96.44 189 ARG A O 1
ATOM 1502 N N . SER A 1 190 ? 19.852 -5.189 -11.008 1.00 95.75 190 SER A N 1
ATOM 1503 C CA . SER A 1 190 ? 19.963 -6.328 -10.102 1.00 95.75 190 SER A CA 1
ATOM 1504 C C . SER A 1 190 ? 21.310 -6.275 -9.394 1.00 95.75 190 SER A C 1
ATOM 1506 O O . SER A 1 190 ? 22.261 -5.673 -9.902 1.00 95.75 190 SER A O 1
ATOM 1508 N N . GLN A 1 191 ? 21.405 -6.928 -8.243 1.00 94.00 191 GLN A N 1
ATOM 1509 C CA . GLN A 1 191 ? 22.679 -7.171 -7.571 1.00 94.00 191 GLN A CA 1
ATOM 1510 C C . GLN A 1 191 ? 23.380 -8.412 -8.153 1.00 94.00 191 GLN A C 1
ATOM 1512 O O . GLN A 1 191 ? 22.882 -9.079 -9.070 1.00 94.00 191 GLN A O 1
ATOM 1517 N N . ASN A 1 192 ? 24.540 -8.751 -7.583 1.00 86.94 192 ASN A N 1
ATOM 1518 C CA . ASN A 1 192 ? 25.186 -10.041 -7.810 1.00 86.94 192 ASN A CA 1
ATOM 1519 C C . ASN A 1 192 ? 24.224 -11.187 -7.429 1.00 86.94 192 ASN A C 1
ATOM 1521 O O . ASN A 1 192 ? 23.419 -11.051 -6.511 1.00 86.94 192 ASN A O 1
ATOM 1525 N N . ASN A 1 193 ? 24.295 -12.316 -8.141 1.00 86.00 193 ASN A N 1
ATOM 1526 C CA . ASN A 1 193 ? 23.375 -13.462 -8.010 1.00 86.00 193 ASN A CA 1
ATOM 1527 C C . ASN A 1 193 ? 21.910 -13.202 -8.417 1.00 86.00 193 ASN A C 1
ATOM 1529 O O . ASN A 1 193 ? 21.043 -14.009 -8.098 1.00 86.00 193 ASN A O 1
ATOM 1533 N N . SER A 1 194 ? 21.630 -12.138 -9.176 1.00 88.44 194 SER A N 1
ATOM 1534 C CA . SER A 1 194 ? 20.276 -11.809 -9.663 1.00 88.44 194 SER A CA 1
ATOM 1535 C C . SER A 1 194 ? 19.269 -11.475 -8.554 1.00 88.44 194 SER A C 1
ATOM 1537 O O . SER A 1 194 ? 18.066 -11.642 -8.744 1.00 88.44 194 SER A O 1
ATOM 1539 N N . LEU A 1 195 ? 19.746 -10.992 -7.404 1.00 94.88 195 LEU A N 1
ATOM 1540 C CA . LEU A 1 195 ? 18.872 -10.400 -6.391 1.00 94.88 195 LEU A CA 1
ATOM 1541 C C . LEU A 1 195 ? 18.349 -9.037 -6.863 1.00 94.88 195 LEU A C 1
ATOM 1543 O O . LEU A 1 195 ? 18.959 -8.379 -7.716 1.00 94.88 195 LEU A O 1
ATOM 1547 N N . LEU A 1 196 ? 17.228 -8.610 -6.282 1.00 96.31 196 LEU A N 1
ATOM 1548 C CA . LEU A 1 196 ? 16.656 -7.284 -6.510 1.00 96.31 196 LEU A CA 1
ATOM 1549 C C . LEU A 1 196 ? 17.674 -6.180 -6.173 1.00 96.31 196 LEU A C 1
ATOM 1551 O O . LEU A 1 196 ? 18.526 -6.385 -5.309 1.00 96.31 196 LEU A O 1
ATOM 1555 N N . PRO A 1 197 ? 17.631 -5.019 -6.849 1.00 95.88 197 PRO A N 1
ATOM 1556 C CA . PRO A 1 197 ? 18.533 -3.907 -6.563 1.00 95.88 197 PRO A CA 1
ATOM 1557 C C . PRO A 1 197 ? 18.324 -3.367 -5.143 1.00 95.88 197 PRO A C 1
ATOM 1559 O O . PRO A 1 197 ? 17.271 -3.563 -4.548 1.00 95.88 197 PRO A O 1
ATOM 1562 N N . GLU A 1 198 ? 19.325 -2.679 -4.605 1.00 95.06 198 GLU A N 1
ATOM 1563 C CA . GLU A 1 198 ? 19.202 -1.951 -3.338 1.00 95.06 198 GLU A CA 1
ATOM 1564 C C . GLU A 1 198 ? 18.302 -0.711 -3.485 1.00 95.06 198 GLU A C 1
ATOM 1566 O O . GLU A 1 198 ? 18.245 -0.087 -4.555 1.00 95.06 198 GLU A O 1
ATOM 1571 N N . SER A 1 199 ? 17.621 -0.358 -2.395 1.00 93.62 199 SER A N 1
ATOM 1572 C CA . SER A 1 199 ? 16.865 0.882 -2.229 1.00 93.62 199 SER A CA 1
ATOM 1573 C C . SER A 1 199 ? 17.717 2.103 -2.570 1.00 93.62 199 SER A C 1
ATOM 1575 O O . SER A 1 199 ? 18.879 2.207 -2.184 1.00 93.62 199 SER A O 1
ATOM 1577 N N . ILE A 1 200 ? 17.126 3.042 -3.310 1.00 90.62 200 ILE A N 1
ATOM 1578 C CA . ILE A 1 200 ? 17.761 4.328 -3.633 1.00 90.62 200 ILE A CA 1
ATOM 1579 C C . ILE A 1 200 ? 17.542 5.381 -2.539 1.00 90.62 200 ILE A C 1
ATOM 1581 O O . ILE A 1 200 ? 18.135 6.453 -2.616 1.00 90.62 200 ILE A O 1
ATOM 1585 N N . ASP A 1 201 ? 16.689 5.080 -1.557 1.00 89.94 201 ASP A N 1
ATOM 1586 C CA . ASP A 1 201 ? 16.351 5.959 -0.437 1.00 89.94 201 ASP A CA 1
ATOM 1587 C C . ASP A 1 201 ? 16.317 5.166 0.888 1.00 89.94 201 ASP A C 1
ATOM 1589 O O . ASP A 1 201 ? 15.260 4.991 1.503 1.00 89.94 201 ASP A O 1
ATOM 1593 N N . PRO A 1 202 ? 17.475 4.634 1.327 1.00 91.12 202 PRO A N 1
ATOM 1594 C CA . PRO A 1 202 ? 17.560 3.779 2.509 1.00 91.12 202 PRO A CA 1
ATOM 1595 C C . PRO A 1 202 ? 17.292 4.513 3.830 1.00 91.12 202 PRO A C 1
ATOM 1597 O O . PRO A 1 202 ? 17.191 3.883 4.876 1.00 91.12 202 PRO A O 1
ATOM 1600 N N . GLU A 1 203 ? 17.170 5.841 3.819 1.00 88.25 203 GLU A N 1
ATOM 1601 C CA . GLU A 1 203 ? 16.800 6.609 5.012 1.00 88.25 203 GLU A CA 1
ATOM 1602 C C . GLU A 1 203 ? 15.279 6.638 5.237 1.00 88.25 203 GLU A C 1
ATOM 1604 O O . GLU A 1 203 ? 14.832 6.862 6.363 1.00 88.25 203 GLU A O 1
ATOM 1609 N N . ASN A 1 204 ? 14.477 6.384 4.192 1.00 84.50 204 ASN A N 1
ATOM 1610 C CA . ASN A 1 204 ? 13.020 6.547 4.226 1.00 84.50 204 ASN A CA 1
ATOM 1611 C C . ASN A 1 204 ? 12.225 5.276 3.860 1.00 84.50 204 ASN A C 1
ATOM 1613 O O . ASN A 1 204 ? 10.994 5.320 3.816 1.00 84.50 204 ASN A O 1
ATOM 1617 N N . ASP A 1 205 ? 12.881 4.131 3.645 1.00 86.25 205 ASP A N 1
ATOM 1618 C CA . ASP A 1 205 ? 12.238 2.877 3.206 1.00 86.25 205 ASP A CA 1
ATOM 1619 C C . ASP A 1 205 ? 11.724 1.964 4.340 1.00 86.25 205 ASP A C 1
ATOM 1621 O O . ASP A 1 205 ? 11.205 0.878 4.083 1.00 86.25 205 ASP A O 1
ATOM 1625 N N . GLN A 1 206 ? 11.818 2.426 5.593 1.00 82.69 206 GLN A N 1
ATOM 1626 C CA . GLN A 1 206 ? 11.313 1.784 6.822 1.00 82.69 206 GLN A CA 1
ATOM 1627 C C . GLN A 1 206 ? 11.927 0.428 7.196 1.00 82.69 206 GLN A C 1
ATOM 1629 O O . GLN A 1 206 ? 11.584 -0.104 8.255 1.00 82.69 206 GLN A O 1
ATOM 1634 N N . CYS A 1 207 ? 12.807 -0.140 6.377 1.00 88.06 207 CYS A N 1
ATOM 1635 C CA . CYS A 1 207 ? 13.368 -1.467 6.617 1.00 88.06 207 CYS A CA 1
ATOM 1636 C C . CYS A 1 207 ? 14.900 -1.509 6.531 1.00 88.06 207 CYS A C 1
ATOM 1638 O O . CYS A 1 207 ? 15.496 -2.435 7.084 1.00 88.06 207 CYS A O 1
ATOM 1640 N N . SER A 1 208 ? 15.540 -0.523 5.895 1.00 92.50 208 SER A N 1
ATOM 1641 C CA . SER A 1 208 ? 16.993 -0.400 5.889 1.00 92.50 208 SER A CA 1
ATOM 1642 C C . SER A 1 208 ? 17.509 -0.031 7.283 1.00 92.50 208 SER A C 1
ATOM 1644 O O . SER A 1 208 ? 16.945 0.809 7.985 1.00 92.50 208 SER A O 1
ATOM 1646 N N . ASP A 1 209 ? 18.621 -0.646 7.679 1.00 92.69 209 ASP A N 1
ATOM 1647 C CA . ASP A 1 209 ? 19.399 -0.282 8.860 1.00 92.69 209 ASP A CA 1
ATOM 1648 C C . ASP A 1 209 ? 20.834 0.025 8.426 1.00 92.69 209 ASP A C 1
ATOM 1650 O O . ASP A 1 209 ? 21.681 -0.863 8.275 1.00 92.69 209 ASP A O 1
ATOM 1654 N N . LEU A 1 210 ? 21.105 1.318 8.241 1.00 90.69 210 LEU A N 1
ATOM 1655 C CA . LEU A 1 210 ? 22.410 1.823 7.819 1.00 90.69 210 LEU A CA 1
ATOM 1656 C C . LEU A 1 210 ? 23.520 1.540 8.843 1.00 90.69 210 LEU A C 1
ATOM 1658 O O . LEU A 1 210 ? 24.679 1.409 8.454 1.00 90.69 210 LEU A O 1
ATOM 1662 N N . ASN A 1 211 ? 23.194 1.384 10.133 1.00 93.12 211 ASN A N 1
ATOM 1663 C CA . ASN A 1 211 ? 24.192 1.048 11.155 1.00 93.12 211 ASN A CA 1
ATOM 1664 C C . ASN A 1 211 ? 24.643 -0.413 11.047 1.00 93.12 211 ASN A C 1
ATOM 1666 O O . ASN A 1 211 ? 25.775 -0.740 11.401 1.00 93.12 211 ASN A O 1
ATOM 1670 N N . GLN A 1 212 ? 23.758 -1.285 10.563 1.00 92.31 212 GLN A N 1
ATOM 1671 C CA . GLN A 1 212 ? 24.038 -2.702 10.325 1.00 92.31 212 GLN A CA 1
ATOM 1672 C C . GLN A 1 212 ? 24.414 -2.997 8.868 1.00 92.31 212 GLN A C 1
ATOM 1674 O O . GLN A 1 212 ? 24.657 -4.153 8.527 1.00 92.31 212 GLN A O 1
ATOM 1679 N N . ASN A 1 213 ? 24.489 -1.965 8.019 1.00 90.00 213 ASN A N 1
ATOM 1680 C CA . ASN A 1 213 ? 24.705 -2.089 6.578 1.00 90.00 213 ASN A CA 1
ATOM 1681 C C . ASN A 1 213 ? 23.692 -3.048 5.916 1.00 90.00 213 ASN A C 1
ATOM 1683 O O . ASN A 1 213 ? 24.043 -3.845 5.044 1.00 90.00 213 ASN A O 1
ATOM 1687 N N . ILE A 1 214 ? 22.439 -2.993 6.375 1.00 91.31 214 ILE A N 1
ATOM 1688 C CA . ILE A 1 214 ? 21.306 -3.719 5.802 1.00 91.31 214 ILE A CA 1
ATOM 1689 C C . ILE A 1 214 ? 20.539 -2.720 4.945 1.00 91.31 214 ILE A C 1
ATOM 1691 O O . ILE A 1 214 ? 19.989 -1.756 5.472 1.00 91.31 214 ILE A O 1
ATOM 1695 N N . ILE A 1 215 ? 20.508 -2.949 3.634 1.00 94.25 215 ILE A N 1
ATOM 1696 C CA . ILE A 1 215 ? 19.761 -2.117 2.690 1.00 94.25 215 ILE A CA 1
ATOM 1697 C C . ILE A 1 215 ? 18.618 -2.943 2.116 1.00 94.25 215 ILE A C 1
ATOM 1699 O O . ILE A 1 215 ? 18.807 -4.091 1.707 1.00 94.25 215 ILE A O 1
ATOM 1703 N N . CYS A 1 216 ? 17.427 -2.360 2.087 1.00 94.62 216 CYS A N 1
ATOM 1704 C CA . CYS A 1 216 ? 16.251 -3.012 1.543 1.00 94.62 216 CYS A CA 1
ATOM 1705 C C . CYS A 1 216 ? 16.308 -3.209 0.039 1.00 94.62 216 CYS A C 1
ATOM 1707 O O . CYS A 1 216 ? 16.976 -2.473 -0.689 1.00 94.62 216 CYS A O 1
ATOM 1709 N N . PHE A 1 217 ? 15.545 -4.189 -0.438 1.00 95.81 217 PHE A N 1
ATOM 1710 C CA . PHE A 1 217 ? 15.345 -4.360 -1.864 1.00 95.81 217 PHE A CA 1
ATOM 1711 C C . PHE A 1 217 ? 14.431 -3.270 -2.423 1.00 95.81 217 PHE A C 1
ATOM 1713 O O . PHE A 1 217 ? 13.438 -2.888 -1.800 1.00 95.81 217 PHE A O 1
ATOM 1720 N N . ALA A 1 218 ? 14.749 -2.826 -3.634 1.00 95.62 218 ALA A N 1
ATOM 1721 C CA . ALA A 1 218 ? 13.901 -1.999 -4.472 1.00 95.62 218 ALA A CA 1
ATOM 1722 C C . ALA A 1 218 ? 13.169 -2.860 -5.509 1.00 95.62 218 ALA A C 1
ATOM 1724 O O . ALA A 1 218 ? 13.767 -3.699 -6.188 1.00 95.62 218 ALA A O 1
ATOM 1725 N N . ALA A 1 219 ? 11.871 -2.610 -5.654 1.00 96.50 219 ALA A N 1
ATOM 1726 C CA . ALA A 1 219 ? 11.005 -3.192 -6.674 1.00 96.50 219 ALA A CA 1
ATOM 1727 C C . ALA A 1 219 ? 9.954 -2.154 -7.102 1.00 96.50 219 ALA A C 1
ATOM 1729 O O . ALA A 1 219 ? 10.004 -1.004 -6.665 1.00 96.50 219 ALA A O 1
ATOM 1730 N N . GLY A 1 220 ? 9.014 -2.552 -7.960 1.00 96.75 220 GLY A N 1
ATOM 1731 C CA . GLY A 1 220 ? 7.910 -1.691 -8.385 1.00 96.75 220 GLY A CA 1
ATOM 1732 C C . GLY A 1 220 ? 6.895 -1.370 -7.281 1.00 96.75 220 GLY A C 1
ATOM 1733 O O . GLY A 1 220 ? 6.209 -0.358 -7.366 1.00 96.75 220 GLY A O 1
ATOM 1734 N N . ASP A 1 221 ? 6.839 -2.188 -6.226 1.00 95.69 221 ASP A N 1
ATOM 1735 C CA . ASP A 1 221 ? 6.064 -1.933 -5.009 1.00 95.69 221 ASP A CA 1
ATOM 1736 C C . ASP A 1 221 ? 6.984 -1.934 -3.774 1.00 95.69 221 ASP A C 1
ATOM 1738 O O . ASP A 1 221 ? 7.816 -2.826 -3.584 1.00 95.69 221 ASP A O 1
ATOM 1742 N N . PHE A 1 222 ? 6.828 -0.929 -2.909 1.00 90.31 222 PHE A N 1
ATOM 1743 C CA . PHE A 1 222 ? 7.705 -0.722 -1.749 1.00 90.31 222 PHE A CA 1
ATOM 1744 C C . PHE A 1 222 ? 7.541 -1.788 -0.654 1.00 90.31 222 PHE A C 1
ATOM 1746 O O . PHE A 1 222 ? 8.416 -1.952 0.197 1.00 90.31 222 PHE A O 1
ATOM 1753 N N . ARG A 1 223 ? 6.438 -2.547 -0.660 1.00 94.06 223 ARG A N 1
ATOM 1754 C CA . ARG A 1 223 ? 6.156 -3.596 0.330 1.00 94.06 223 ARG A CA 1
ATOM 1755 C C . ARG A 1 223 ? 6.839 -4.921 -0.022 1.00 94.06 223 ARG A C 1
ATOM 1757 O O . ARG A 1 223 ? 6.527 -5.942 0.589 1.00 94.06 223 ARG A O 1
ATOM 1764 N N . VAL A 1 224 ? 7.780 -4.922 -0.970 1.00 95.44 224 VAL A N 1
ATOM 1765 C CA . VAL A 1 224 ? 8.575 -6.100 -1.354 1.00 95.44 224 VAL A CA 1
ATOM 1766 C C . VAL A 1 224 ? 9.324 -6.733 -0.174 1.00 95.44 224 VAL A C 1
ATOM 1768 O O . VAL A 1 224 ? 9.552 -7.935 -0.177 1.00 95.44 224 VAL A O 1
ATOM 1771 N N . ASN A 1 225 ? 9.647 -5.952 0.863 1.00 94.56 225 ASN A N 1
ATOM 1772 C CA . ASN A 1 225 ? 10.411 -6.403 2.032 1.00 94.56 225 ASN A CA 1
ATOM 1773 C C . ASN A 1 225 ? 9.532 -6.836 3.230 1.00 94.56 225 ASN A C 1
ATOM 1775 O O . ASN A 1 225 ? 10.058 -7.058 4.319 1.00 94.56 225 ASN A O 1
ATOM 1779 N N . VAL A 1 226 ? 8.198 -6.922 3.086 1.00 91.75 226 VAL A N 1
ATOM 1780 C CA . VAL A 1 226 ? 7.293 -7.238 4.218 1.00 91.75 226 VAL A CA 1
ATOM 1781 C C . VAL A 1 226 ? 7.440 -8.686 4.701 1.00 91.75 226 VAL A C 1
ATOM 1783 O O . VAL A 1 226 ? 7.266 -8.951 5.891 1.00 91.75 226 VAL A O 1
ATOM 1786 N N . LEU A 1 227 ? 7.759 -9.616 3.799 1.00 88.62 227 LEU A N 1
ATOM 1787 C CA . LEU A 1 227 ? 8.065 -11.018 4.097 1.00 88.62 227 LEU A CA 1
ATOM 1788 C C . LEU A 1 227 ? 9.285 -11.464 3.259 1.00 88.62 227 LEU A C 1
ATOM 1790 O O . LEU A 1 227 ? 9.396 -10.995 2.126 1.00 88.62 227 LEU A O 1
ATOM 1794 N N . PRO A 1 228 ? 10.181 -12.328 3.785 1.00 80.75 228 PRO A N 1
ATOM 1795 C CA . PRO A 1 228 ? 11.338 -12.854 3.045 1.00 80.75 228 PRO A CA 1
ATOM 1796 C C . PRO A 1 228 ? 10.992 -13.819 1.905 1.00 80.75 228 PRO A C 1
ATOM 1798 O O . PRO A 1 228 ? 10.000 -14.575 2.042 1.00 80.75 228 PRO A O 1
#

Secondary structure (DSSP, 8-state):
---SPPPPPPP-SS--TT-TTSSSSSTTTT-TTEEPP-SS----TTSSSSPP--TTSPPPPPHHHHHHHH--------SS-HHHHHHHHHHHHHH----B---TTSS--TTT---TTB--EE--TT-TTGGGGT--EE--BPBPBP--SSSS--BEE-S-SSSS-HHHH-SSHHHHHHHB--SSS-PBP--GGGPPPBPS-TTTSSS-BTTTTB-PBP-SSGGGGS--

pLDDT: mean 92.35, std 8.33, range [39.22, 98.69]

InterPro domains:
  IPR010255 Haem peroxidase superfamily [SSF48113] (9-228)
  IPR019791 Haem peroxidase, animal-type [PF03098] (14-226)
  IPR019791 Haem peroxidase, animal-type [PR00457] (83-98)
  IPR019791 Haem peroxidase, animal-type [PR00457] (217-228)
  IPR019791 Haem peroxidase, animal-type [PS50292] (1-228)
  IPR037120 Haem peroxidase domain superfamily, animal type [G3DSA:1.10.640.10] (1-228)

Foldseek 3Di:
DDPDDDDDDDDDPDAALQRACPPVVHRCAQGFLAFDDDPDQDAAVVSADHHHDDPVNHRDPFPLVCCQPPVDDDDDDDPDDCVVVVVVVQQCLQAFDFDFADDPDADDALVPDDDPQWDKGADDCVRVPCVVVVDGIDTDGHTHFRDDPDSHTTTGGRAGRDNPPLQAQANHPVLNVVQCPPPPPRDGDADPPRHADFDPCQVRLVPHDVVVPRTDGRGSGSCPVVDD